Protein AF-A0A314LDZ2-F1 (afdb_monomer_lite)

Radius of gyration: 21.99 Å; chains: 1; bounding box: 65×40×61 Å

Organism: Nicotiana attenuata (NCBI:txid49451)

Structure (mmCIF, N/CA/C/O backbone):
data_AF-A0A314LDZ2-F1
#
_entry.id   AF-A0A314LDZ2-F1
#
loop_
_atom_site.group_PDB
_atom_site.id
_atom_site.type_symbol
_atom_site.label_atom_id
_atom_site.label_alt_id
_atom_site.label_comp_id
_atom_site.label_asym_id
_atom_site.label_entity_id
_atom_site.label_seq_id
_atom_site.pdbx_PDB_ins_code
_atom_site.Cartn_x
_atom_site.Cartn_y
_atom_site.Cartn_z
_atom_site.occupancy
_atom_site.B_iso_or_equiv
_atom_site.auth_seq_id
_atom_site.auth_comp_id
_atom_site.auth_asym_id
_atom_site.auth_atom_id
_atom_site.pdbx_PDB_model_num
ATOM 1 N N . MET A 1 1 ? 22.313 0.338 -7.584 1.00 59.34 1 MET A N 1
ATOM 2 C CA . MET A 1 1 ? 21.066 1.056 -7.943 1.00 59.34 1 MET A CA 1
ATOM 3 C C . MET A 1 1 ? 19.888 0.625 -7.071 1.00 59.34 1 MET A C 1
ATOM 5 O O . MET A 1 1 ? 19.309 1.477 -6.415 1.00 59.34 1 MET A O 1
ATOM 9 N N . VAL A 1 2 ? 19.604 -0.679 -6.974 1.00 64.69 2 VAL A N 1
ATOM 10 C CA . VAL A 1 2 ? 18.526 -1.256 -6.141 1.00 64.69 2 VAL A CA 1
ATOM 11 C C . VAL A 1 2 ? 18.430 -0.696 -4.706 1.00 64.69 2 VAL A C 1
ATOM 13 O O . VAL A 1 2 ? 17.352 -0.214 -4.360 1.00 64.69 2 VAL A O 1
ATOM 16 N N . PRO A 1 3 ? 19.508 -0.657 -3.888 1.00 69.81 3 PRO A N 1
ATOM 17 C CA . PRO A 1 3 ? 19.405 -0.184 -2.503 1.00 69.81 3 PRO A CA 1
ATOM 18 C C . PRO A 1 3 ? 19.069 1.312 -2.391 1.00 69.81 3 PRO A C 1
ATOM 20 O O . PRO A 1 3 ? 18.381 1.722 -1.458 1.00 69.81 3 PRO A O 1
ATOM 23 N N . ALA A 1 4 ? 19.510 2.127 -3.356 1.00 75.69 4 ALA A N 1
ATOM 24 C CA . ALA A 1 4 ? 19.219 3.559 -3.379 1.00 75.69 4 ALA A CA 1
ATOM 25 C C . ALA A 1 4 ? 17.735 3.815 -3.677 1.00 75.69 4 ALA A C 1
ATOM 27 O O . ALA A 1 4 ? 17.091 4.583 -2.969 1.00 75.69 4 ALA A O 1
ATOM 28 N N . SER A 1 5 ? 17.158 3.110 -4.656 1.00 75.62 5 SER A N 1
ATOM 29 C CA . SER A 1 5 ? 15.730 3.223 -4.982 1.00 75.62 5 SER A CA 1
ATOM 30 C C . SER A 1 5 ? 14.831 2.757 -3.832 1.00 75.62 5 SER A C 1
ATOM 32 O O . SER A 1 5 ? 13.832 3.412 -3.535 1.00 75.62 5 SER A O 1
ATOM 34 N N . THR A 1 6 ? 15.195 1.677 -3.131 1.00 75.81 6 THR A N 1
ATOM 35 C CA . THR A 1 6 ? 14.445 1.216 -1.949 1.00 75.81 6 THR A CA 1
ATOM 36 C C . THR A 1 6 ? 14.574 2.169 -0.762 1.00 75.81 6 THR A C 1
ATOM 38 O O . THR A 1 6 ? 13.601 2.369 -0.036 1.00 75.81 6 THR A O 1
ATOM 41 N N . ALA A 1 7 ? 15.736 2.806 -0.579 1.00 79.25 7 ALA A N 1
ATOM 42 C CA . ALA A 1 7 ? 15.915 3.838 0.442 1.00 79.25 7 ALA A CA 1
ATOM 43 C C . ALA A 1 7 ? 15.068 5.086 0.139 1.00 79.25 7 ALA A C 1
ATOM 45 O O . ALA A 1 7 ? 14.389 5.595 1.031 1.00 79.25 7 ALA A O 1
ATOM 46 N N . CYS A 1 8 ? 15.025 5.530 -1.124 1.00 82.88 8 CYS A N 1
ATOM 47 C CA . CYS A 1 8 ? 14.136 6.608 -1.563 1.00 82.88 8 CYS A CA 1
ATOM 48 C C . CYS A 1 8 ? 12.665 6.287 -1.264 1.00 82.88 8 CYS A C 1
ATOM 50 O O . CYS A 1 8 ? 11.961 7.136 -0.722 1.00 82.88 8 CYS A O 1
ATOM 52 N N . ALA A 1 9 ? 12.214 5.058 -1.540 1.00 82.50 9 ALA A N 1
ATOM 53 C CA . ALA A 1 9 ? 10.849 4.625 -1.233 1.00 82.50 9 ALA A CA 1
ATOM 54 C C . ALA A 1 9 ? 10.532 4.700 0.273 1.00 82.50 9 ALA A C 1
ATOM 56 O O . ALA A 1 9 ? 9.445 5.141 0.658 1.00 82.50 9 ALA A O 1
ATOM 57 N N . GLY A 1 10 ? 11.488 4.327 1.131 1.00 82.62 10 GLY A N 1
ATOM 58 C CA . GLY A 1 10 ? 11.364 4.462 2.585 1.00 82.62 10 GLY A CA 1
ATOM 59 C C . GLY A 1 10 ? 11.215 5.917 3.037 1.00 82.62 10 GLY A C 1
ATOM 60 O O . GLY A 1 10 ? 10.313 6.232 3.814 1.00 82.62 10 GLY A O 1
ATOM 61 N N . ILE A 1 11 ? 12.045 6.816 2.498 1.00 86.25 11 ILE A N 1
ATOM 62 C CA . ILE A 1 11 ? 11.986 8.256 2.799 1.00 86.25 11 ILE A CA 1
ATOM 63 C C . ILE A 1 11 ? 10.644 8.841 2.349 1.00 86.25 11 ILE A C 1
ATOM 65 O O . ILE A 1 11 ? 9.988 9.523 3.131 1.00 86.25 11 ILE A O 1
ATOM 69 N N . ILE A 1 12 ? 10.205 8.535 1.125 1.00 87.44 12 ILE A N 1
ATOM 70 C CA . ILE A 1 12 ? 8.925 9.009 0.578 1.00 87.44 12 ILE A CA 1
ATOM 71 C C . ILE A 1 12 ? 7.743 8.515 1.423 1.00 87.44 12 ILE A C 1
ATOM 73 O O . ILE A 1 12 ? 6.802 9.259 1.687 1.00 87.44 12 ILE A O 1
ATOM 77 N N . SER A 1 13 ? 7.799 7.270 1.898 1.00 84.94 13 SER A N 1
ATOM 78 C CA . SER A 1 13 ? 6.759 6.722 2.775 1.00 84.94 13 SER A CA 1
ATOM 79 C C . SER A 1 13 ? 6.671 7.500 4.092 1.00 84.94 13 SER A C 1
ATOM 81 O O . SER A 1 13 ? 5.576 7.837 4.541 1.00 84.94 13 SER A O 1
ATOM 83 N N . PHE A 1 14 ? 7.818 7.848 4.685 1.00 84.00 14 PHE A N 1
ATOM 84 C CA . PHE A 1 14 ? 7.861 8.632 5.918 1.00 84.00 14 PHE A CA 1
ATOM 85 C C . PHE A 1 14 ? 7.400 10.081 5.712 1.00 84.00 14 PHE A C 1
ATOM 87 O O . PHE A 1 14 ? 6.652 10.613 6.533 1.00 84.00 14 PHE A O 1
ATOM 94 N N . THR A 1 15 ? 7.790 10.721 4.605 1.00 86.75 15 THR A N 1
ATOM 95 C CA . THR A 1 15 ? 7.351 12.091 4.300 1.00 86.75 15 THR A CA 1
ATOM 96 C C . THR A 1 15 ? 5.852 12.154 4.037 1.00 86.75 15 THR A C 1
ATOM 98 O O . THR A 1 15 ? 5.193 13.062 4.544 1.00 86.75 15 THR A O 1
ATOM 101 N N . PHE A 1 16 ? 5.278 11.178 3.327 1.00 84.88 16 PHE A N 1
ATOM 102 C CA . PHE A 1 16 ? 3.827 11.089 3.150 1.00 84.88 16 PHE A CA 1
ATOM 103 C C . PHE A 1 16 ? 3.094 10.847 4.464 1.00 84.88 16 PHE A C 1
ATOM 105 O O . PHE A 1 16 ? 2.065 11.477 4.705 1.00 84.88 16 PHE A O 1
ATOM 112 N N . GLN A 1 17 ? 3.634 10.003 5.342 1.00 85.25 17 GLN A N 1
ATOM 113 C CA . GLN A 1 17 ? 3.064 9.795 6.669 1.00 85.25 17 GLN A CA 1
ATOM 114 C C . GLN A 1 17 ? 3.073 11.091 7.495 1.00 85.25 17 GLN A C 1
ATOM 116 O O . GLN A 1 17 ? 2.047 11.461 8.067 1.00 85.25 17 GLN A O 1
ATOM 121 N N . ALA A 1 18 ? 4.197 11.811 7.526 1.00 85.31 18 ALA A N 1
ATOM 122 C CA . ALA A 1 18 ? 4.295 13.101 8.206 1.00 85.31 18 ALA A CA 1
ATOM 123 C C . ALA A 1 18 ? 3.311 14.127 7.617 1.00 85.31 18 ALA A C 1
ATOM 125 O O . ALA A 1 18 ? 2.603 14.808 8.357 1.00 85.31 18 ALA A O 1
ATOM 126 N N . PHE A 1 19 ? 3.200 14.183 6.288 1.00 87.19 19 PHE A N 1
ATOM 127 C CA . PHE A 1 19 ? 2.277 15.079 5.597 1.00 87.19 19 PHE A CA 1
ATOM 128 C C . PHE A 1 19 ? 0.807 14.784 5.928 1.00 87.19 19 PHE A C 1
ATOM 130 O O . PHE A 1 19 ? 0.040 15.717 6.178 1.00 87.19 19 PHE A O 1
ATOM 137 N N . LEU A 1 20 ? 0.433 13.501 6.004 1.00 85.75 20 LEU A N 1
ATOM 138 C CA . LEU A 1 20 ? -0.905 13.059 6.399 1.00 85.75 20 LEU A CA 1
ATOM 139 C C . LEU A 1 20 ? -1.259 13.513 7.822 1.00 85.75 20 LEU A C 1
ATOM 141 O O . LEU A 1 20 ? -2.374 13.976 8.055 1.00 85.75 20 LEU A O 1
ATOM 145 N N . PHE A 1 21 ? -0.308 13.417 8.758 1.00 83.44 21 PHE A N 1
ATOM 146 C CA . PHE A 1 21 ? -0.511 13.840 10.145 1.00 83.44 21 PHE A CA 1
ATOM 147 C C . PHE A 1 21 ? -0.564 15.356 10.317 1.00 83.44 21 PHE A C 1
ATOM 149 O O . PHE A 1 21 ? -1.336 15.841 11.140 1.00 83.44 21 PHE A O 1
ATOM 156 N N . SER A 1 22 ? 0.231 16.114 9.559 1.00 86.31 22 SER A N 1
ATOM 157 C CA . SER A 1 22 ? 0.246 17.575 9.677 1.00 86.31 22 SER A CA 1
ATOM 158 C C . SER A 1 22 ? -0.950 18.241 8.995 1.00 86.31 22 SER A C 1
ATOM 160 O O . SER A 1 22 ? -1.484 19.212 9.521 1.00 86.31 22 SER A O 1
ATOM 162 N N . HIS A 1 23 ? -1.366 17.758 7.819 1.00 88.19 23 HIS A N 1
ATOM 163 C CA . HIS A 1 23 ? -2.404 18.406 7.011 1.00 88.19 23 HIS A CA 1
ATOM 164 C C . HIS A 1 23 ? -3.308 17.375 6.308 1.00 88.19 23 HIS A C 1
ATOM 166 O O . HIS A 1 23 ? -3.243 17.251 5.083 1.00 88.19 23 HIS A O 1
ATOM 172 N N . PRO A 1 24 ? -4.201 16.665 7.027 1.00 85.88 24 PRO A N 1
ATOM 173 C CA . PRO A 1 24 ? -4.981 15.556 6.463 1.00 85.88 24 PRO A CA 1
ATOM 174 C C . PRO A 1 24 ? -5.862 15.965 5.273 1.00 85.88 24 PRO A C 1
ATOM 176 O O . PRO A 1 24 ? -5.993 15.207 4.312 1.00 85.88 24 PRO A O 1
ATOM 179 N N . SER A 1 25 ? -6.423 17.180 5.293 1.00 86.19 25 SER A N 1
ATOM 180 C CA . SER A 1 25 ? -7.261 17.700 4.204 1.00 86.19 25 SER A CA 1
ATOM 181 C C . SER A 1 25 ? -6.484 17.867 2.897 1.00 86.19 25 SER A C 1
ATOM 183 O O . SER A 1 25 ? -6.891 17.360 1.852 1.00 86.19 25 SER A O 1
ATOM 185 N N . ARG A 1 26 ? -5.327 18.536 2.964 1.00 87.75 26 ARG A N 1
ATOM 186 C CA . ARG A 1 26 ? -4.432 18.729 1.815 1.00 87.75 26 ARG A CA 1
ATOM 187 C C . ARG A 1 26 ? -3.784 17.421 1.386 1.00 87.75 26 ARG A C 1
ATOM 189 O O . ARG A 1 26 ? -3.592 17.215 0.195 1.00 87.75 26 ARG A O 1
ATOM 196 N N . ALA A 1 27 ? -3.480 16.545 2.338 1.00 87.88 27 ALA A N 1
ATOM 197 C CA . ALA A 1 27 ? -2.861 15.258 2.086 1.00 87.88 27 ALA A CA 1
ATOM 198 C C . ALA A 1 27 ? -3.753 14.370 1.213 1.00 87.88 27 ALA A C 1
ATOM 200 O O . ALA A 1 27 ? -3.331 13.984 0.122 1.00 87.88 27 ALA A O 1
ATOM 201 N N . ILE A 1 28 ? -5.004 14.134 1.621 1.00 88.00 28 ILE A N 1
ATOM 202 C CA . ILE A 1 28 ? -5.939 13.309 0.842 1.00 88.00 28 ILE A CA 1
ATOM 203 C C . ILE A 1 28 ? -6.160 13.904 -0.555 1.00 88.00 28 ILE A C 1
ATOM 205 O O . ILE A 1 28 ? -6.077 13.177 -1.544 1.00 88.00 28 ILE A O 1
ATOM 209 N N . GLY A 1 29 ? -6.383 15.220 -0.653 1.00 86.94 29 GLY A N 1
ATOM 210 C CA . GLY A 1 29 ? -6.537 15.889 -1.948 1.00 86.94 29 GLY A CA 1
ATOM 211 C C . GLY A 1 29 ? -5.306 15.714 -2.842 1.00 86.94 29 GLY A C 1
ATOM 212 O O . GLY A 1 29 ? -5.434 15.350 -4.009 1.00 86.94 29 GLY A O 1
ATOM 213 N N . ALA A 1 30 ? -4.105 15.894 -2.286 1.00 87.19 30 ALA A N 1
ATOM 214 C CA . ALA A 1 30 ? -2.860 15.688 -3.013 1.00 87.19 30 ALA A CA 1
ATOM 215 C C . ALA A 1 30 ? -2.706 14.238 -3.488 1.00 87.19 30 ALA A C 1
ATOM 217 O O . ALA A 1 30 ? -2.285 14.040 -4.617 1.00 87.19 30 ALA A O 1
ATOM 218 N N . ALA A 1 31 ? -3.088 13.230 -2.698 1.00 88.56 31 ALA A N 1
ATOM 219 C CA . ALA A 1 31 ? -2.986 11.826 -3.106 1.00 88.56 31 ALA A CA 1
ATOM 220 C C . ALA A 1 31 ? -3.740 11.549 -4.418 1.00 88.56 31 ALA A C 1
ATOM 222 O O . ALA A 1 31 ? -3.186 10.946 -5.337 1.00 88.56 31 ALA A O 1
ATOM 223 N N . PHE A 1 32 ? -4.977 12.042 -4.524 1.00 90.19 32 PHE A N 1
ATOM 224 C CA . PHE A 1 32 ? -5.849 11.806 -5.678 1.00 90.19 32 PHE A CA 1
ATOM 225 C C . PHE A 1 32 ? -5.404 12.522 -6.959 1.00 90.19 32 PHE A C 1
ATOM 227 O O . PHE A 1 32 ? -5.673 12.017 -8.049 1.00 90.19 32 PHE A O 1
ATOM 234 N N . TRP A 1 33 ? -4.716 13.662 -6.852 1.00 89.81 33 TRP A N 1
ATOM 235 C CA . TRP A 1 33 ? -4.261 14.441 -8.014 1.00 89.81 33 TRP A CA 1
ATOM 236 C C . TRP A 1 33 ? -2.791 14.206 -8.371 1.00 89.81 33 TRP A C 1
ATOM 238 O O . TRP A 1 33 ? -2.440 14.134 -9.548 1.00 89.81 33 TRP A O 1
ATOM 248 N N . LEU A 1 34 ? -1.928 14.035 -7.371 1.00 92.00 34 LEU A N 1
ATOM 249 C CA . LEU A 1 34 ? -0.497 13.811 -7.563 1.00 92.00 34 LEU A CA 1
ATOM 250 C C . LEU A 1 34 ? -0.221 12.432 -8.175 1.00 92.00 34 LEU A C 1
ATOM 252 O O . LEU A 1 34 ? 0.647 12.309 -9.034 1.00 92.00 34 LEU A O 1
ATOM 256 N N . SER A 1 35 ? -0.969 11.401 -7.770 1.00 93.75 35 SER A N 1
ATOM 257 C CA . SER A 1 35 ? -0.775 10.031 -8.263 1.00 93.75 35 SER A CA 1
ATOM 258 C C . SER A 1 35 ? -1.000 9.864 -9.777 1.00 93.75 35 SER A C 1
ATOM 260 O O . SER A 1 35 ? -0.077 9.390 -10.451 1.00 93.75 35 SER A O 1
ATOM 262 N N . PRO A 1 36 ? -2.134 10.306 -10.372 1.00 94.56 36 PRO A N 1
ATOM 263 C CA . PRO A 1 36 ? -2.325 10.213 -11.820 1.00 94.56 36 PRO A CA 1
ATOM 264 C C . PRO A 1 36 ? -1.325 11.083 -12.591 1.00 94.56 36 PRO A C 1
ATOM 266 O O . PRO A 1 36 ? -0.825 10.656 -13.630 1.00 94.56 36 PRO A O 1
ATOM 269 N N . PHE A 1 37 ? -0.973 12.263 -12.067 1.00 95.19 37 PHE A N 1
ATOM 270 C CA . PHE A 1 37 ? 0.027 13.136 -12.685 1.00 95.19 37 PHE A CA 1
ATOM 271 C C . PHE A 1 37 ? 1.404 12.461 -12.772 1.00 95.19 37 PHE A C 1
ATOM 273 O O . PHE A 1 37 ? 2.004 12.394 -13.846 1.00 95.19 37 PHE A O 1
ATOM 280 N N . LEU A 1 38 ? 1.887 11.898 -11.661 1.00 94.69 38 LEU A N 1
ATOM 281 C CA . LEU A 1 38 ? 3.165 11.186 -11.625 1.00 94.69 38 LEU A CA 1
ATOM 282 C C . LEU A 1 38 ? 3.137 9.906 -12.468 1.00 94.69 38 LEU A C 1
ATOM 284 O O . LEU A 1 38 ? 4.112 9.611 -13.156 1.00 94.69 38 LEU A O 1
ATOM 288 N N . SER A 1 39 ? 2.024 9.169 -12.457 1.00 94.56 39 SER A N 1
ATOM 289 C CA . SER A 1 39 ? 1.845 7.974 -13.295 1.00 94.56 39 SER A CA 1
ATOM 290 C C . SER A 1 39 ? 1.918 8.319 -14.787 1.00 94.56 39 SER A C 1
ATOM 292 O O . SER A 1 39 ? 2.555 7.603 -15.561 1.00 94.56 39 SER A O 1
ATOM 294 N N . CYS A 1 40 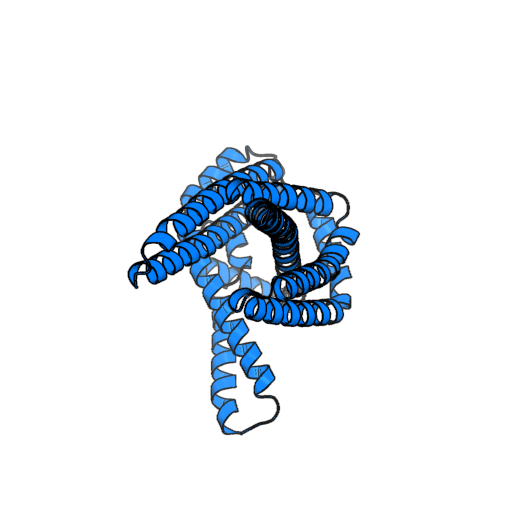? 1.333 9.452 -15.190 1.00 95.81 40 CYS A N 1
ATOM 295 C CA . CYS A 1 40 ? 1.438 9.965 -16.553 1.00 95.81 40 CYS A CA 1
ATOM 296 C C . CYS A 1 40 ? 2.887 10.326 -16.910 1.00 95.81 40 CYS A C 1
ATOM 298 O O . CYS A 1 40 ? 3.371 9.942 -17.975 1.00 95.81 40 CYS A O 1
ATOM 300 N N . ALA A 1 41 ? 3.603 11.012 -16.014 1.00 95.25 41 ALA A N 1
ATOM 301 C CA . ALA A 1 41 ? 5.010 11.358 -16.219 1.00 95.25 41 ALA A CA 1
ATOM 302 C C . ALA A 1 41 ? 5.896 10.109 -16.388 1.00 95.25 41 ALA A C 1
ATOM 304 O O . ALA A 1 41 ? 6.750 10.079 -17.274 1.00 95.25 41 ALA A O 1
ATOM 305 N N . VAL A 1 42 ? 5.661 9.055 -15.595 1.00 94.81 42 VAL A N 1
ATOM 306 C CA . VAL A 1 42 ? 6.339 7.757 -15.760 1.00 94.81 42 VAL A CA 1
ATOM 307 C C . VAL A 1 42 ? 6.027 7.146 -17.125 1.00 94.81 42 VAL A C 1
ATOM 309 O O . VAL A 1 42 ? 6.941 6.681 -17.801 1.00 94.81 42 VAL A O 1
ATOM 312 N N . GLY A 1 43 ? 4.760 7.170 -17.550 1.00 92.88 43 GLY A N 1
ATOM 313 C CA . GLY A 1 43 ? 4.351 6.673 -18.864 1.00 92.88 43 GLY A CA 1
ATOM 314 C C . GLY A 1 43 ? 5.097 7.361 -20.010 1.00 92.88 43 GLY A C 1
ATOM 315 O O . GLY A 1 43 ? 5.654 6.687 -20.875 1.00 92.88 43 GLY A O 1
ATOM 316 N N . LEU A 1 44 ? 5.189 8.693 -19.970 1.00 93.94 44 LEU A N 1
ATOM 317 C CA . LEU A 1 44 ? 5.926 9.483 -20.963 1.00 93.94 44 LEU A CA 1
ATOM 318 C C . LEU A 1 44 ? 7.430 9.179 -20.952 1.00 93.94 44 LEU A C 1
ATOM 320 O O . L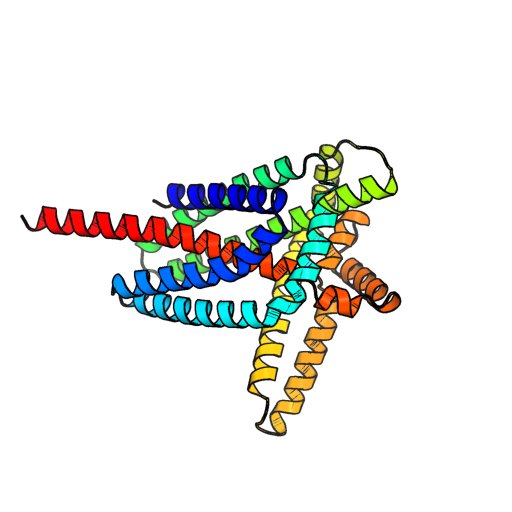EU A 1 44 ? 8.024 9.010 -22.016 1.00 93.94 44 LEU A O 1
ATOM 324 N N . LEU A 1 45 ? 8.040 9.060 -19.769 1.00 92.75 45 LEU A N 1
ATOM 325 C CA . LEU A 1 45 ? 9.457 8.715 -19.634 1.00 92.75 45 LEU A CA 1
ATOM 326 C C . LEU A 1 45 ? 9.761 7.324 -20.213 1.00 92.75 45 LEU A C 1
ATOM 328 O O . LEU A 1 45 ? 10.747 7.155 -20.928 1.00 92.75 45 LEU A O 1
ATOM 332 N N . LEU A 1 46 ? 8.902 6.333 -19.960 1.00 91.44 46 LEU A N 1
ATOM 333 C CA . LEU A 1 46 ? 9.061 4.976 -20.492 1.00 91.44 46 LEU A CA 1
ATOM 334 C C . LEU A 1 46 ? 8.894 4.909 -22.017 1.00 91.44 46 LEU A C 1
ATOM 336 O O . LEU A 1 46 ? 9.618 4.160 -22.678 1.00 91.44 46 LEU A O 1
ATOM 340 N N . ILE A 1 47 ? 7.985 5.711 -22.579 1.00 92.31 47 ILE A N 1
ATOM 341 C CA . ILE A 1 47 ? 7.828 5.847 -24.033 1.00 92.31 47 ILE A CA 1
ATOM 342 C C . ILE A 1 47 ? 9.064 6.510 -24.644 1.00 92.31 47 ILE A C 1
ATOM 344 O O . ILE A 1 47 ? 9.562 6.042 -25.665 1.00 92.31 47 ILE A O 1
ATOM 348 N N . TYR A 1 48 ? 9.603 7.543 -23.993 1.00 89.81 48 TYR A N 1
ATOM 349 C CA . TYR A 1 48 ? 10.795 8.252 -24.457 1.00 89.81 48 TYR A CA 1
ATOM 350 C C . TYR A 1 48 ? 12.055 7.369 -24.490 1.00 89.81 48 TYR A C 1
ATOM 352 O O . TYR A 1 48 ? 12.873 7.507 -25.394 1.00 89.81 48 TYR A O 1
ATOM 360 N N . ILE A 1 49 ? 12.198 6.424 -23.553 1.00 87.12 49 ILE A N 1
ATOM 361 C CA . ILE A 1 49 ? 13.299 5.441 -23.557 1.00 87.12 49 ILE A CA 1
ATOM 362 C C . ILE A 1 49 ? 13.249 4.530 -24.802 1.00 87.12 49 ILE A C 1
ATOM 364 O O . ILE A 1 49 ? 14.285 4.035 -25.239 1.00 87.12 49 ILE A O 1
ATOM 368 N N . GLY A 1 50 ? 12.068 4.318 -25.394 1.00 81.38 50 GLY A N 1
ATOM 369 C CA . GLY A 1 50 ? 11.924 3.718 -26.726 1.00 81.38 50 GLY A CA 1
ATOM 370 C C . GLY A 1 50 ? 12.236 2.219 -26.846 1.00 81.38 50 GLY A C 1
ATOM 371 O O . GLY A 1 50 ? 12.250 1.693 -27.956 1.00 81.38 50 GLY A O 1
ATOM 372 N N . THR A 1 51 ? 12.467 1.499 -25.743 1.00 85.50 51 THR A N 1
ATOM 373 C CA . THR A 1 51 ? 12.638 0.033 -25.783 1.00 85.50 51 THR A CA 1
ATOM 374 C C . THR A 1 51 ? 11.287 -0.677 -25.900 1.00 85.50 51 THR A C 1
ATOM 376 O O . THR A 1 51 ? 10.288 -0.210 -25.358 1.00 85.50 51 THR A O 1
ATOM 379 N N . VAL A 1 52 ? 11.238 -1.847 -26.550 1.00 83.25 52 VAL A N 1
ATOM 380 C CA . VAL A 1 52 ? 9.979 -2.604 -26.745 1.00 83.25 52 VAL A CA 1
ATOM 381 C C . VAL A 1 52 ? 9.263 -2.875 -25.413 1.00 83.25 52 VAL A C 1
ATOM 383 O O . VAL A 1 52 ? 8.057 -2.665 -25.302 1.00 83.25 52 VAL A O 1
ATOM 386 N N . GLY A 1 53 ? 10.009 -3.268 -24.374 1.00 81.81 53 GLY A N 1
ATOM 387 C CA . GLY A 1 53 ? 9.455 -3.489 -23.035 1.00 81.81 53 GLY A CA 1
ATOM 388 C C . GLY A 1 53 ? 8.982 -2.203 -22.348 1.00 81.81 53 GLY A C 1
ATOM 389 O O . GLY A 1 53 ? 7.924 -2.200 -21.717 1.00 81.81 53 GLY A O 1
ATOM 390 N N . SER A 1 54 ? 9.715 -1.093 -22.497 1.00 85.75 54 SER A N 1
ATOM 391 C CA . SER A 1 54 ? 9.316 0.188 -21.900 1.00 85.75 54 SER A CA 1
ATOM 392 C C . SER A 1 54 ? 8.098 0.802 -22.591 1.00 85.75 54 SER A C 1
ATOM 394 O O . SER A 1 54 ? 7.291 1.431 -21.917 1.00 85.75 54 SER A O 1
ATOM 396 N N . LEU A 1 55 ? 7.897 0.569 -23.891 1.00 88.00 55 LEU A N 1
ATOM 397 C CA . LEU A 1 55 ? 6.715 1.041 -24.619 1.00 88.00 55 LEU A CA 1
ATOM 398 C C . LEU A 1 55 ? 5.424 0.406 -24.094 1.00 88.00 55 LEU A C 1
ATOM 400 O O . LEU A 1 55 ? 4.472 1.122 -23.785 1.00 88.00 55 LEU A O 1
ATOM 404 N N . VAL A 1 56 ? 5.406 -0.922 -23.932 1.00 89.94 56 VAL A N 1
ATOM 405 C CA . VAL A 1 56 ? 4.239 -1.638 -23.388 1.00 89.94 56 VAL A CA 1
ATOM 406 C C . VAL A 1 56 ? 3.921 -1.140 -21.978 1.00 89.94 56 VAL A C 1
ATOM 408 O O . VAL A 1 56 ? 2.785 -0.759 -21.695 1.00 89.94 56 VAL A O 1
ATOM 411 N N . MET A 1 57 ? 4.934 -1.063 -21.109 1.00 89.19 57 MET A N 1
ATOM 412 C CA . MET A 1 57 ? 4.760 -0.559 -19.744 1.00 89.19 57 MET A CA 1
ATOM 413 C C . MET A 1 57 ? 4.340 0.915 -19.713 1.00 89.19 57 MET A C 1
ATOM 415 O O . MET A 1 57 ? 3.531 1.303 -18.875 1.00 89.19 57 MET A O 1
ATOM 419 N N . GLY A 1 58 ? 4.835 1.731 -20.644 1.00 91.31 58 GLY A N 1
ATOM 420 C CA . GLY A 1 58 ? 4.460 3.133 -20.787 1.00 91.31 58 GLY A CA 1
ATOM 421 C C . GLY A 1 58 ? 2.981 3.309 -21.129 1.00 91.31 58 GLY A C 1
ATOM 422 O O . GLY A 1 58 ? 2.291 4.079 -20.463 1.00 91.31 58 GLY A O 1
ATOM 423 N N . ILE A 1 59 ? 2.467 2.542 -22.098 1.00 92.56 59 ILE A N 1
ATOM 424 C CA . ILE A 1 59 ? 1.042 2.550 -22.471 1.00 92.56 59 ILE A CA 1
ATOM 425 C C . ILE A 1 59 ? 0.170 2.116 -21.287 1.00 92.56 59 ILE A C 1
ATOM 427 O O . ILE A 1 59 ? -0.814 2.785 -20.971 1.00 92.56 59 ILE A O 1
ATOM 431 N N . VAL A 1 60 ? 0.551 1.042 -20.586 1.00 93.19 60 VAL A N 1
ATOM 432 C CA . VAL A 1 60 ? -0.165 0.576 -19.386 1.00 93.19 60 VAL A CA 1
ATOM 433 C C . VAL A 1 60 ? -0.188 1.659 -18.303 1.00 93.19 60 VAL A C 1
ATOM 435 O O . VAL A 1 60 ? -1.245 1.928 -17.732 1.00 93.19 60 VAL A O 1
ATOM 438 N N . CYS A 1 61 ? 0.938 2.335 -18.055 1.00 93.50 61 CYS A N 1
ATOM 439 C CA . CYS A 1 61 ? 1.011 3.450 -17.110 1.00 93.50 61 CYS A CA 1
ATOM 440 C C . CYS A 1 61 ? 0.088 4.611 -17.510 1.00 93.50 61 CYS A C 1
ATOM 442 O O . CYS A 1 61 ? -0.611 5.140 -16.645 1.00 93.50 61 CYS A O 1
ATOM 444 N N . LEU A 1 62 ? 0.010 4.971 -18.796 1.00 94.44 62 LEU A N 1
ATOM 445 C CA . LEU A 1 62 ? -0.898 6.021 -19.279 1.00 94.44 62 LEU A CA 1
ATOM 446 C C . LEU A 1 62 ? -2.373 5.644 -19.099 1.00 94.44 62 LEU A C 1
ATOM 448 O O . LEU A 1 62 ? -3.150 6.446 -18.582 1.00 94.44 62 LEU A O 1
ATOM 452 N N . ILE A 1 63 ? -2.756 4.413 -19.448 1.00 93.88 63 ILE A N 1
ATOM 453 C CA . ILE A 1 63 ? -4.118 3.909 -19.209 1.00 93.88 63 ILE A CA 1
ATOM 454 C C . ILE A 1 63 ? -4.429 3.941 -17.708 1.00 93.88 63 ILE A C 1
ATOM 456 O O . ILE A 1 63 ? -5.492 4.408 -17.299 1.00 93.88 63 ILE A O 1
ATOM 460 N N . SER A 1 64 ? -3.485 3.510 -16.868 1.00 92.38 64 SER A N 1
ATOM 461 C CA . SER A 1 64 ? -3.658 3.545 -15.416 1.00 92.38 64 SER A CA 1
ATOM 462 C C . SER A 1 64 ? -3.826 4.973 -14.881 1.00 92.38 64 SER A C 1
ATOM 464 O O . SER A 1 64 ? -4.643 5.187 -13.988 1.00 92.38 64 SER A O 1
ATOM 466 N N . ALA A 1 65 ? -3.118 5.956 -15.447 1.00 94.88 65 ALA A N 1
ATOM 467 C CA . ALA A 1 65 ? -3.235 7.362 -15.074 1.00 94.88 65 ALA A CA 1
ATOM 468 C C . ALA A 1 65 ? -4.615 7.931 -15.442 1.00 94.88 65 ALA A C 1
ATOM 470 O O . ALA A 1 65 ? -5.213 8.652 -14.641 1.00 94.88 65 ALA A O 1
ATOM 471 N N . LEU A 1 66 ? -5.155 7.553 -16.607 1.00 93.88 66 LEU A N 1
ATOM 472 C CA . LEU A 1 66 ? -6.515 7.915 -17.021 1.00 93.88 66 LEU A CA 1
ATOM 473 C C . LEU A 1 66 ? -7.562 7.329 -16.068 1.00 93.88 66 LEU A C 1
ATOM 475 O O . LEU A 1 66 ? -8.418 8.061 -15.574 1.00 93.88 66 LEU A O 1
ATOM 479 N N . ILE A 1 67 ? -7.461 6.034 -15.748 1.00 91.06 67 ILE A N 1
ATOM 480 C CA . ILE A 1 67 ? -8.375 5.367 -14.808 1.00 91.06 67 ILE A CA 1
ATOM 481 C C . ILE A 1 67 ? -8.313 6.035 -13.429 1.00 91.06 67 ILE A C 1
ATOM 483 O O . ILE A 1 67 ? -9.352 6.322 -12.835 1.00 91.06 67 ILE A O 1
ATOM 487 N N . GLN A 1 68 ? -7.109 6.324 -12.928 1.00 93.00 68 GLN A N 1
ATOM 488 C CA . GLN A 1 68 ? -6.920 7.023 -11.656 1.00 93.00 68 GLN A CA 1
ATOM 489 C C . GLN A 1 68 ? -7.546 8.422 -11.677 1.00 93.00 68 GLN A C 1
ATOM 491 O O . GLN A 1 68 ? -8.221 8.791 -10.722 1.00 93.00 68 GLN A O 1
ATOM 496 N N . SER A 1 69 ? -7.374 9.183 -12.761 1.00 93.62 69 SER A N 1
ATOM 497 C CA . SER A 1 69 ? -7.954 10.523 -12.903 1.00 93.62 69 SER A CA 1
ATOM 498 C C . SER A 1 69 ? -9.487 10.491 -12.912 1.00 93.62 69 SER A C 1
ATOM 500 O O . SER A 1 69 ? -10.122 11.250 -12.175 1.00 93.62 69 SER A O 1
ATOM 502 N N . LEU A 1 70 ? -10.086 9.563 -13.666 1.00 91.81 70 LEU A N 1
ATOM 503 C CA . LEU A 1 70 ? -11.537 9.355 -13.686 1.00 91.81 70 LEU A CA 1
ATOM 504 C C . LEU A 1 70 ? -12.064 8.951 -12.304 1.00 91.81 70 LEU A C 1
ATOM 506 O O . LEU A 1 70 ? -13.070 9.492 -11.840 1.00 91.81 70 LEU A O 1
ATOM 510 N N . TYR A 1 71 ? -11.358 8.051 -11.615 1.00 90.50 71 TYR A N 1
ATOM 511 C CA . TYR A 1 71 ? -11.708 7.638 -10.258 1.00 90.50 71 TYR A CA 1
ATOM 512 C C . TYR A 1 71 ? -11.644 8.805 -9.266 1.00 90.50 71 TYR A C 1
ATOM 514 O O . TYR A 1 71 ? -12.576 8.990 -8.484 1.00 90.50 71 TYR A O 1
ATOM 522 N N . SER A 1 72 ? -10.594 9.631 -9.327 1.00 90.38 72 SER A N 1
ATOM 523 C CA . SER A 1 72 ? -10.458 10.835 -8.497 1.00 90.38 72 SER A CA 1
ATOM 524 C C . SER A 1 72 ? -11.609 11.819 -8.716 1.00 90.38 72 SER A C 1
ATOM 526 O O . SER A 1 72 ? -12.138 12.367 -7.749 1.00 90.38 72 SER A O 1
ATOM 528 N N . CYS A 1 73 ? -12.053 12.002 -9.965 1.00 90.50 73 CYS A N 1
ATOM 529 C CA . CYS A 1 73 ? -13.206 12.849 -10.278 1.00 90.50 73 CYS A CA 1
ATOM 530 C C . CYS A 1 73 ? -14.510 12.277 -9.700 1.00 90.50 73 CYS A C 1
ATOM 532 O O . CYS A 1 73 ? -15.290 13.010 -9.094 1.00 90.50 73 CYS A O 1
ATOM 534 N N . TRP A 1 74 ? -14.729 10.965 -9.836 1.00 89.00 74 TRP A N 1
ATOM 535 C CA . TRP A 1 74 ? -15.928 10.285 -9.331 1.00 89.00 74 TRP A CA 1
ATOM 536 C C . TRP A 1 74 ? -16.027 10.306 -7.799 1.00 89.00 74 TRP A C 1
ATOM 538 O O . TRP A 1 74 ? -17.100 10.499 -7.227 1.00 89.00 74 TRP A O 1
ATOM 548 N N . VAL A 1 75 ? -14.894 10.137 -7.120 1.00 88.44 75 VAL A N 1
ATOM 549 C CA . VAL A 1 75 ? -14.816 10.064 -5.657 1.00 88.44 75 VAL A CA 1
ATOM 550 C C . VAL A 1 75 ? -14.843 11.436 -4.980 1.00 88.44 75 VAL A C 1
ATOM 552 O O . VAL A 1 75 ? -15.059 11.493 -3.770 1.00 88.44 75 VAL A O 1
ATOM 555 N N . ASN A 1 76 ? -14.705 12.538 -5.724 1.00 86.19 76 ASN A N 1
ATOM 556 C CA . ASN A 1 76 ? -14.539 13.886 -5.173 1.00 86.19 76 ASN A CA 1
ATOM 557 C C . ASN A 1 76 ? -15.574 14.254 -4.087 1.00 86.19 76 ASN A C 1
ATOM 559 O O . ASN A 1 76 ? -15.216 14.795 -3.044 1.00 86.19 76 ASN A O 1
ATOM 563 N N . HIS A 1 77 ? -16.840 13.860 -4.261 1.00 85.25 77 HIS A N 1
ATOM 564 C CA . HIS A 1 77 ? -17.896 14.082 -3.262 1.00 85.25 77 HIS A CA 1
ATOM 565 C C . HIS A 1 77 ? -17.638 13.385 -1.908 1.00 85.25 77 HIS A C 1
ATOM 567 O O . HIS A 1 77 ? -17.986 13.908 -0.852 1.00 85.25 77 HIS A O 1
ATOM 573 N N . ARG A 1 78 ? -17.008 12.206 -1.912 1.00 86.88 78 ARG A N 1
ATOM 574 C CA . ARG A 1 78 ? -16.742 11.399 -0.708 1.00 86.88 78 ARG A CA 1
ATOM 575 C C . ARG A 1 78 ? -15.480 11.838 0.043 1.00 86.88 78 ARG A C 1
ATOM 577 O O . ARG A 1 78 ? -15.279 11.429 1.187 1.00 86.88 78 ARG A O 1
ATOM 584 N N . ILE A 1 79 ? -14.633 12.666 -0.576 1.00 86.12 79 ILE A N 1
ATOM 585 C CA . ILE A 1 79 ? -13.353 13.105 -0.000 1.00 86.12 79 ILE A CA 1
ATOM 586 C C . ILE A 1 79 ? -13.572 13.883 1.301 1.00 86.12 79 ILE A C 1
ATOM 588 O O . ILE A 1 79 ? -12.859 13.645 2.273 1.00 86.12 79 ILE A O 1
ATOM 592 N N . GLU A 1 80 ? -14.579 14.756 1.363 1.00 87.56 80 GLU A N 1
ATOM 593 C CA . GLU A 1 80 ? -14.849 15.554 2.567 1.00 87.56 80 GLU A CA 1
ATOM 594 C C . GLU A 1 80 ? -15.178 14.668 3.780 1.00 87.56 80 GLU A C 1
ATOM 596 O O . GLU A 1 80 ? -14.665 14.884 4.882 1.00 87.56 80 GLU A O 1
ATOM 601 N N . HIS A 1 81 ? -15.975 13.618 3.564 1.00 86.75 81 HIS A N 1
ATOM 602 C CA . HIS A 1 81 ? -16.299 12.649 4.606 1.00 86.75 81 HIS A CA 1
ATOM 603 C C . HIS A 1 81 ? -15.044 11.916 5.101 1.00 86.75 81 HIS A C 1
ATOM 605 O O . HIS A 1 81 ? -14.807 11.840 6.308 1.00 86.75 81 HIS A O 1
ATOM 611 N N . ALA A 1 82 ? -14.196 11.450 4.178 1.00 86.88 82 ALA A N 1
ATOM 612 C CA . ALA A 1 82 ? -12.942 10.784 4.521 1.00 86.88 82 ALA A CA 1
ATOM 613 C C . ALA A 1 82 ? -11.979 11.701 5.296 1.00 86.88 82 ALA A C 1
ATOM 615 O O . ALA A 1 82 ? -11.372 11.260 6.270 1.00 86.88 82 ALA A O 1
ATOM 616 N N . ILE A 1 83 ? -11.882 12.985 4.924 1.00 88.12 83 ILE A N 1
ATOM 617 C CA . ILE A 1 83 ? -11.077 13.982 5.649 1.00 88.12 83 ILE A CA 1
ATOM 618 C C . ILE A 1 83 ? -11.576 14.134 7.086 1.00 88.12 83 ILE A C 1
ATOM 620 O O . ILE A 1 83 ? -10.768 14.148 8.014 1.00 88.12 83 ILE A O 1
ATOM 624 N N . ARG A 1 84 ? -12.897 14.217 7.289 1.00 89.06 84 ARG A N 1
ATOM 625 C CA . ARG A 1 84 ? -13.485 14.363 8.625 1.00 89.06 84 ARG A CA 1
ATOM 626 C C . ARG A 1 84 ? -13.169 13.155 9.504 1.00 89.06 84 ARG A C 1
ATOM 628 O O . ARG A 1 84 ? -12.645 13.332 10.602 1.00 89.06 84 ARG A O 1
ATOM 635 N N . VAL A 1 85 ? -13.409 11.943 9.002 1.00 87.81 85 VAL A N 1
ATOM 636 C CA . VAL A 1 85 ? -13.103 10.698 9.726 1.00 87.81 85 VAL A CA 1
ATOM 637 C C . VAL A 1 85 ? -11.612 10.609 10.057 1.00 87.81 85 VAL A C 1
ATOM 639 O O . VAL A 1 85 ? -11.251 10.336 11.201 1.00 87.81 85 VAL A O 1
ATOM 642 N N . LEU A 1 86 ? -10.739 10.912 9.091 1.00 87.62 86 LEU A N 1
ATOM 643 C CA . LEU A 1 86 ? -9.293 10.877 9.298 1.00 87.62 86 LEU A CA 1
ATOM 644 C C . LEU A 1 86 ? -8.828 11.925 10.321 1.00 87.62 86 LEU A C 1
ATOM 646 O O . LEU A 1 86 ? -7.988 11.618 11.162 1.00 87.62 86 LEU A O 1
ATOM 650 N N . SER A 1 87 ? -9.384 13.140 10.293 1.00 87.31 87 SER A N 1
ATOM 651 C CA . SER A 1 87 ? -9.025 14.203 11.242 1.00 87.31 87 SER A CA 1
ATOM 652 C C . SER A 1 87 ? -9.343 13.825 12.694 1.00 87.31 87 SER A C 1
ATOM 654 O O . SER A 1 87 ? -8.527 14.065 13.582 1.00 87.31 87 SER A O 1
ATOM 656 N N . ILE A 1 88 ? -10.476 13.149 12.918 1.00 88.19 88 ILE A N 1
ATOM 657 C CA . ILE A 1 88 ? -10.880 12.635 14.234 1.00 88.19 88 ILE A CA 1
ATOM 658 C C . ILE A 1 88 ? -9.988 11.456 14.649 1.00 88.19 88 ILE A C 1
ATOM 660 O O . ILE A 1 88 ? -9.607 11.336 15.810 1.00 88.19 88 ILE A O 1
ATOM 664 N N . ALA A 1 89 ? -9.617 10.584 13.710 1.00 84.56 89 ALA A N 1
ATOM 665 C CA . ALA A 1 89 ? -8.729 9.461 14.003 1.00 84.56 89 ALA A CA 1
ATOM 666 C C . ALA A 1 89 ? -7.311 9.923 14.391 1.00 84.56 89 ALA A C 1
ATOM 668 O O . ALA A 1 89 ? -6.682 9.329 15.267 1.00 84.56 89 ALA A O 1
ATOM 669 N N . ILE A 1 90 ? -6.814 10.989 13.753 1.00 84.12 90 ILE A N 1
ATOM 670 C CA . ILE A 1 90 ? -5.476 11.544 13.988 1.00 84.12 90 ILE A CA 1
ATOM 671 C C . ILE A 1 90 ? -5.403 12.369 15.277 1.00 84.12 90 ILE A C 1
ATOM 673 O O . ILE A 1 90 ? -4.339 12.402 15.892 1.00 84.12 90 ILE A O 1
ATOM 677 N N . SER A 1 91 ? -6.495 13.001 15.725 1.00 81.94 91 SER A N 1
ATOM 678 C CA . SER A 1 91 ? -6.470 13.871 16.915 1.00 81.94 91 SER A CA 1
ATOM 679 C C . SER A 1 91 ? -6.066 13.140 18.198 1.00 81.94 91 SER A C 1
ATOM 681 O O . SER A 1 91 ? -5.564 13.759 19.133 1.00 81.94 91 SER A O 1
ATOM 683 N N . PHE A 1 92 ? -6.238 11.818 18.235 1.00 75.75 92 PHE A N 1
ATOM 684 C CA . PHE A 1 92 ? -5.773 10.963 19.319 1.00 75.75 92 PHE A CA 1
ATOM 685 C C . PHE A 1 92 ? -4.829 9.900 18.752 1.00 75.75 92 PHE A C 1
ATOM 687 O O . PHE A 1 92 ? -5.255 8.760 18.561 1.00 75.75 92 PHE A O 1
ATOM 694 N N . PRO A 1 93 ? -3.552 10.199 18.470 1.00 71.31 93 PRO A N 1
ATOM 695 C CA . PRO A 1 93 ? -2.640 9.189 17.949 1.00 71.31 93 PRO A CA 1
ATOM 696 C C . PRO A 1 93 ? -2.393 8.104 19.016 1.00 71.31 93 PRO A C 1
ATOM 698 O O . PRO A 1 93 ? -2.327 8.415 20.208 1.00 71.31 93 PRO A O 1
ATOM 701 N N . PRO A 1 94 ? -2.298 6.814 18.642 1.00 69.12 94 PRO A N 1
ATOM 702 C CA . PRO A 1 94 ? -1.927 5.781 19.598 1.00 69.12 94 PRO A CA 1
ATOM 703 C C . PRO A 1 94 ? -0.484 6.016 20.081 1.00 69.12 94 PRO A C 1
ATOM 705 O O . PRO A 1 94 ? 0.381 6.353 19.261 1.00 69.12 94 PRO A O 1
ATOM 708 N N . PRO A 1 95 ? -0.188 5.820 21.379 1.00 65.94 95 PRO A N 1
ATOM 709 C CA . PRO A 1 95 ? 1.184 5.887 21.868 1.00 65.94 95 PRO A CA 1
ATOM 710 C C . PRO A 1 95 ? 2.060 4.875 21.111 1.00 65.94 95 PRO A C 1
ATOM 712 O O . PRO A 1 95 ? 1.631 3.763 20.813 1.00 65.94 95 PRO A O 1
ATOM 715 N N . HIS A 1 96 ? 3.283 5.280 20.752 1.00 70.44 96 HIS A N 1
ATOM 716 C CA . HIS A 1 96 ? 4.268 4.468 20.014 1.00 70.44 96 HIS A CA 1
ATOM 717 C C . HIS A 1 96 ? 3.871 3.994 18.600 1.00 70.44 96 HIS A C 1
ATOM 719 O O . HIS A 1 96 ? 4.641 3.263 17.973 1.00 70.44 96 HIS A O 1
ATOM 725 N N . ALA A 1 97 ? 2.742 4.447 18.044 1.00 72.38 97 ALA A N 1
ATOM 726 C CA . ALA A 1 97 ? 2.328 4.080 16.687 1.00 72.38 97 ALA A CA 1
ATOM 727 C C . ALA A 1 97 ? 3.352 4.501 15.622 1.00 72.38 97 ALA A C 1
ATOM 729 O O . ALA A 1 97 ? 3.631 3.741 14.701 1.00 72.38 97 ALA A O 1
ATOM 730 N N . THR A 1 98 ? 3.970 5.672 15.790 1.00 74.12 98 THR A N 1
ATOM 731 C CA . THR A 1 98 ? 5.024 6.179 14.898 1.00 74.12 98 THR A CA 1
ATOM 732 C C . THR A 1 98 ? 6.272 5.297 14.911 1.00 74.12 98 THR A C 1
ATOM 734 O O . THR A 1 98 ? 6.843 5.015 13.858 1.00 74.12 98 THR A O 1
ATOM 737 N N . ALA A 1 99 ? 6.676 4.805 16.086 1.00 77.94 99 ALA A N 1
ATOM 738 C CA . ALA A 1 99 ? 7.807 3.892 16.226 1.00 77.94 99 ALA A CA 1
ATOM 739 C C . ALA A 1 99 ? 7.521 2.533 15.567 1.00 77.94 99 ALA A C 1
ATOM 741 O O . ALA A 1 99 ? 8.383 1.987 14.881 1.00 77.94 99 ALA A O 1
ATOM 742 N N . LEU A 1 100 ? 6.296 2.017 15.715 1.00 78.56 100 LEU A N 1
ATOM 743 C CA . LEU A 1 100 ? 5.862 0.789 15.051 1.00 78.56 100 LEU A CA 1
ATOM 744 C C . LEU A 1 100 ? 5.869 0.936 13.524 1.00 78.56 100 LEU A C 1
ATOM 746 O O . LEU A 1 100 ? 6.392 0.069 12.822 1.00 78.56 100 LEU A O 1
ATOM 750 N N . THR A 1 101 ? 5.324 2.041 13.005 1.00 80.25 101 THR A N 1
ATOM 751 C CA . THR A 1 101 ? 5.327 2.307 11.562 1.00 80.25 101 THR A CA 1
ATOM 752 C C . THR A 1 101 ? 6.748 2.457 11.028 1.00 80.25 101 THR A C 1
ATOM 754 O O . THR A 1 101 ? 7.077 1.861 10.007 1.00 80.25 101 THR A O 1
ATOM 757 N N . LEU A 1 102 ? 7.628 3.151 11.754 1.00 82.75 102 LEU A N 1
ATOM 758 C CA . LEU A 1 102 ? 9.038 3.282 11.385 1.00 82.75 102 LEU A CA 1
ATOM 759 C C . LEU A 1 102 ? 9.733 1.922 11.299 1.00 82.75 102 LEU A C 1
ATOM 761 O O . LEU A 1 102 ? 10.363 1.621 10.287 1.00 82.75 102 LEU A O 1
ATOM 765 N N . LEU A 1 103 ? 9.565 1.074 12.318 1.00 85.62 103 LEU A N 1
ATOM 766 C CA . LEU A 1 103 ? 10.140 -0.270 12.330 1.00 85.62 103 LEU A CA 1
ATOM 767 C C . LEU A 1 103 ? 9.658 -1.092 11.129 1.00 85.62 103 LEU A C 1
ATOM 769 O O . LEU A 1 103 ? 10.463 -1.714 10.440 1.00 85.62 103 LEU A O 1
ATOM 773 N N . SER A 1 104 ? 8.356 -1.062 10.840 1.00 85.31 104 SER A N 1
ATOM 774 C CA . SER A 1 104 ? 7.807 -1.786 9.692 1.00 85.31 104 SER A CA 1
ATOM 775 C C . SER A 1 104 ? 8.315 -1.257 8.348 1.00 85.31 104 SER A C 1
ATOM 777 O O . SER A 1 104 ? 8.593 -2.065 7.470 1.00 85.31 104 SER A O 1
ATOM 779 N N . VAL A 1 105 ? 8.512 0.059 8.189 1.00 86.25 105 VAL A N 1
ATOM 780 C CA . VAL A 1 105 ? 9.091 0.645 6.967 1.00 86.25 105 VAL A CA 1
ATOM 781 C C . VAL A 1 105 ? 10.538 0.183 6.790 1.00 86.25 105 VAL A C 1
ATOM 783 O O . VAL A 1 105 ? 10.919 -0.227 5.694 1.00 86.25 105 VAL A O 1
ATOM 786 N N . VAL A 1 106 ? 11.339 0.170 7.859 1.00 87.19 106 VAL A N 1
ATOM 787 C CA . VAL A 1 106 ? 12.719 -0.348 7.821 1.00 87.19 106 VAL A CA 1
ATOM 788 C C . VAL A 1 106 ? 12.741 -1.831 7.437 1.00 87.19 106 VAL A C 1
ATOM 790 O O . VAL A 1 106 ? 13.477 -2.222 6.537 1.00 87.19 106 VAL A O 1
ATOM 793 N N . ILE A 1 107 ? 11.890 -2.659 8.045 1.00 88.50 107 ILE A N 1
ATOM 794 C CA . ILE A 1 107 ? 11.802 -4.088 7.704 1.00 88.50 107 ILE A CA 1
ATOM 795 C C . ILE A 1 107 ? 11.377 -4.277 6.239 1.00 88.50 107 ILE A C 1
ATOM 797 O O . ILE A 1 107 ? 12.013 -5.042 5.516 1.00 88.50 107 ILE A O 1
ATOM 801 N N . CYS A 1 108 ? 10.350 -3.558 5.774 1.00 87.12 108 CYS A N 1
ATOM 802 C CA . CYS A 1 108 ? 9.861 -3.649 4.394 1.00 87.12 108 CYS A CA 1
ATOM 803 C C . CYS A 1 108 ? 10.922 -3.225 3.377 1.00 87.12 108 CYS A C 1
ATOM 805 O O . CYS A 1 108 ? 11.093 -3.884 2.352 1.00 87.12 108 CYS A O 1
ATOM 807 N N . THR A 1 109 ? 11.636 -2.129 3.645 1.00 85.75 109 THR A N 1
ATOM 808 C CA . THR A 1 109 ? 12.691 -1.621 2.751 1.00 85.75 109 THR A CA 1
ATOM 809 C C . THR A 1 109 ? 13.867 -2.586 2.662 1.00 85.75 109 THR A C 1
ATOM 811 O O . THR A 1 109 ? 14.295 -2.902 1.552 1.00 85.75 109 THR A O 1
ATOM 814 N N . LEU A 1 110 ? 14.333 -3.122 3.795 1.00 87.88 110 LEU A N 1
ATOM 815 C CA . LEU A 1 110 ? 15.390 -4.133 3.821 1.00 87.88 110 LEU A CA 1
ATOM 816 C C . LEU A 1 110 ? 14.958 -5.400 3.080 1.00 87.88 110 LEU A C 1
ATOM 818 O O . LEU A 1 110 ? 15.666 -5.850 2.180 1.00 87.88 110 LEU A O 1
ATOM 822 N N . TYR A 1 111 ? 13.775 -5.930 3.383 1.00 89.44 111 TYR A N 1
ATOM 823 C CA . TYR A 1 111 ? 13.252 -7.130 2.732 1.00 89.44 111 TYR A CA 1
ATOM 824 C C . TYR A 1 111 ? 13.099 -6.948 1.214 1.00 89.44 111 TYR A C 1
ATOM 826 O O . TYR A 1 111 ? 13.565 -7.780 0.438 1.00 89.44 111 TYR A O 1
ATOM 834 N N . SER A 1 112 ? 12.538 -5.815 0.777 1.00 86.75 112 SER A N 1
ATOM 835 C CA . SER A 1 112 ? 12.409 -5.490 -0.650 1.00 86.75 112 SER A CA 1
ATOM 836 C C . SER A 1 112 ? 13.770 -5.381 -1.331 1.00 86.75 112 SER A C 1
ATOM 838 O O . SER A 1 112 ? 13.944 -5.886 -2.436 1.00 86.75 112 SER A O 1
ATOM 840 N N . SER A 1 113 ? 14.754 -4.756 -0.676 1.00 85.50 113 SER A N 1
ATOM 841 C CA . SER A 1 113 ? 16.099 -4.607 -1.239 1.00 85.50 113 SER A CA 1
ATOM 842 C C . SER A 1 113 ? 16.788 -5.957 -1.460 1.00 85.50 113 SER A C 1
ATOM 844 O O . SER A 1 113 ? 17.398 -6.162 -2.511 1.00 85.50 113 SER A O 1
ATOM 846 N N . LEU A 1 114 ? 16.616 -6.901 -0.525 1.00 87.56 114 LEU A N 1
ATOM 847 C CA . LEU A 1 114 ? 17.148 -8.259 -0.631 1.00 87.56 114 LEU A CA 1
ATOM 848 C C . LEU A 1 114 ? 16.491 -9.022 -1.783 1.00 87.56 114 LEU A C 1
ATOM 850 O O . LEU A 1 114 ? 17.188 -9.605 -2.612 1.00 87.56 114 LEU A O 1
ATOM 854 N N . LEU A 1 115 ? 15.161 -8.977 -1.877 1.00 87.25 115 LEU A N 1
ATOM 855 C CA . LEU A 1 115 ? 14.429 -9.683 -2.927 1.00 87.25 115 LEU A CA 1
ATOM 856 C C . LEU A 1 115 ? 14.715 -9.128 -4.325 1.00 87.25 115 LEU A C 1
ATOM 858 O O . LEU A 1 115 ? 14.927 -9.903 -5.255 1.00 87.25 115 LEU A O 1
ATOM 862 N N . ILE A 1 116 ? 14.781 -7.804 -4.484 1.00 83.69 116 ILE A N 1
ATOM 863 C CA . ILE A 1 116 ? 15.099 -7.188 -5.780 1.00 83.69 116 ILE A CA 1
ATOM 864 C C . ILE A 1 116 ? 16.552 -7.492 -6.179 1.00 83.69 116 ILE A C 1
ATOM 866 O O . ILE A 1 116 ? 16.824 -7.736 -7.354 1.00 83.69 116 ILE A O 1
ATOM 870 N N . SER A 1 117 ? 17.483 -7.544 -5.219 1.00 83.50 117 SER A N 1
ATOM 871 C CA . SER A 1 117 ? 18.846 -8.016 -5.489 1.00 83.50 117 SER A CA 1
ATOM 872 C C . SER A 1 117 ? 18.862 -9.478 -5.953 1.00 83.50 117 SER A C 1
ATOM 874 O O . SER A 1 117 ? 19.630 -9.817 -6.850 1.00 83.50 117 SER A O 1
ATOM 876 N N . GLY A 1 118 ? 17.998 -10.327 -5.386 1.00 82.19 118 GLY A N 1
ATOM 877 C CA . GLY A 1 118 ? 17.820 -11.717 -5.815 1.00 82.19 118 GLY A CA 1
ATOM 878 C C . GLY A 1 118 ? 17.300 -11.843 -7.251 1.00 82.19 118 GLY A C 1
ATOM 879 O O . GLY A 1 118 ? 17.823 -12.648 -8.017 1.00 82.19 118 GLY A O 1
ATOM 880 N N . ILE A 1 119 ? 16.340 -10.999 -7.650 1.00 83.69 119 ILE A N 1
ATOM 881 C CA . ILE A 1 119 ? 15.844 -10.936 -9.038 1.00 83.69 119 ILE A CA 1
ATOM 882 C C . ILE A 1 119 ? 16.981 -10.569 -9.999 1.00 83.69 119 ILE A C 1
ATOM 884 O O . ILE A 1 119 ? 17.149 -11.229 -11.020 1.00 83.69 119 ILE A O 1
ATOM 888 N N . GLY A 1 120 ? 17.784 -9.554 -9.659 1.00 78.00 120 GLY A N 1
ATOM 889 C CA . GLY A 1 120 ? 18.914 -9.130 -10.492 1.00 78.00 120 GLY A CA 1
ATOM 890 C C . GLY A 1 120 ? 19.994 -10.205 -10.668 1.00 78.00 120 GLY A C 1
ATOM 891 O O . GLY A 1 120 ? 20.643 -10.242 -11.710 1.00 78.00 120 GLY A O 1
ATOM 892 N N . GLY A 1 121 ? 20.168 -11.092 -9.681 1.00 76.19 121 GLY A N 1
ATOM 893 C CA . GLY A 1 121 ? 21.073 -12.240 -9.783 1.00 76.19 121 GLY A CA 1
ATOM 894 C C . GLY A 1 121 ? 20.516 -13.374 -10.648 1.00 76.19 121 GLY A C 1
ATOM 895 O O . GLY A 1 121 ? 21.253 -13.961 -11.433 1.00 76.19 121 GLY A O 1
ATOM 896 N N . ALA A 1 122 ? 19.212 -13.648 -10.556 1.00 73.12 122 ALA A N 1
ATOM 897 C CA . ALA A 1 122 ? 18.565 -14.730 -11.301 1.00 73.12 122 ALA A CA 1
ATOM 898 C C . ALA A 1 122 ? 18.409 -14.450 -12.803 1.00 73.12 122 ALA A C 1
ATOM 900 O O . ALA A 1 122 ? 18.359 -15.379 -13.598 1.00 73.12 122 ALA A O 1
ATOM 901 N N . THR A 1 123 ? 18.374 -13.187 -13.239 1.00 68.50 123 THR A N 1
ATOM 902 C CA . THR A 1 123 ? 18.248 -12.857 -14.673 1.00 68.50 123 THR A CA 1
ATOM 903 C C . THR A 1 123 ? 19.498 -13.173 -15.511 1.00 68.50 123 THR A C 1
ATOM 905 O O . THR A 1 123 ? 19.511 -12.884 -16.709 1.00 68.50 123 THR A O 1
ATOM 908 N N . ALA A 1 124 ? 20.551 -13.737 -14.911 1.00 65.88 124 ALA A N 1
ATOM 909 C CA . ALA A 1 124 ? 21.803 -14.059 -15.588 1.00 65.88 124 ALA A CA 1
ATOM 910 C C . ALA A 1 124 ? 21.750 -15.347 -16.438 1.00 65.88 124 ALA A C 1
ATOM 912 O O . ALA A 1 124 ? 22.486 -15.428 -17.420 1.00 65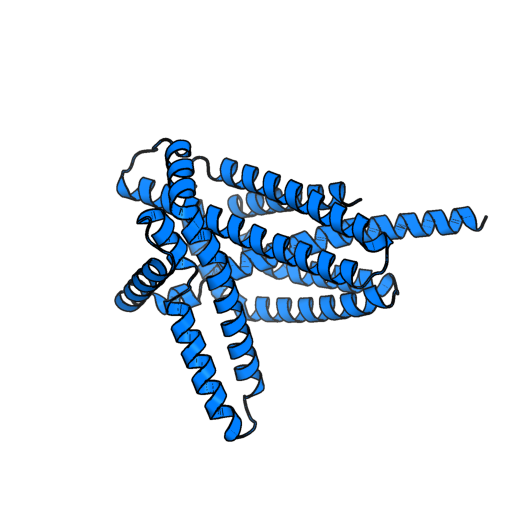.88 124 ALA A O 1
ATOM 913 N N . GLU A 1 125 ? 20.887 -16.324 -16.121 1.00 63.53 125 GLU A N 1
ATOM 914 C CA . GLU A 1 125 ? 20.971 -17.679 -16.708 1.00 63.53 125 GLU A CA 1
ATOM 915 C C . GLU A 1 125 ? 19.895 -18.011 -17.773 1.00 63.53 125 GLU A C 1
ATOM 917 O O . GLU A 1 125 ? 19.990 -19.042 -18.438 1.00 63.53 125 GLU A O 1
ATOM 922 N N . LYS A 1 126 ? 1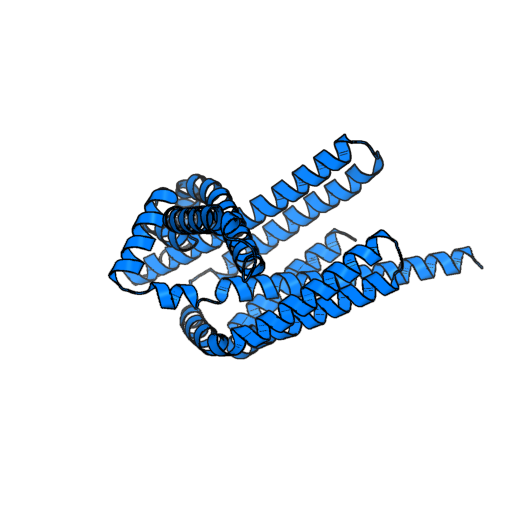8.934 -17.108 -18.040 1.00 65.12 126 LYS A N 1
ATOM 923 C CA . LYS A 1 126 ? 17.853 -17.217 -19.056 1.00 65.12 126 LYS A CA 1
ATOM 924 C C . LYS A 1 126 ? 17.212 -18.618 -19.175 1.00 65.12 126 LYS A C 1
ATOM 926 O O . LYS A 1 126 ? 16.910 -19.084 -20.276 1.00 65.12 126 LYS A O 1
ATOM 931 N N . SER A 1 127 ? 16.947 -19.274 -18.049 1.00 80.00 127 SER A N 1
ATOM 932 C CA . SER A 1 127 ? 16.249 -20.564 -17.970 1.00 80.00 127 SER A CA 1
ATOM 933 C C . SER A 1 127 ? 14.757 -20.398 -17.642 1.00 80.00 127 SER A C 1
ATOM 935 O O . SER A 1 127 ? 14.318 -19.371 -17.122 1.00 80.00 127 SER A O 1
ATOM 937 N N . TRP A 1 128 ? 13.943 -21.434 -17.893 1.00 80.00 128 TRP A N 1
ATOM 938 C CA . TRP A 1 128 ? 12.540 -21.471 -17.441 1.00 80.00 128 TRP A CA 1
ATOM 939 C C . TRP A 1 128 ? 12.432 -21.387 -15.907 1.00 80.00 128 TRP A C 1
ATOM 941 O O . TRP A 1 128 ? 11.466 -20.833 -15.376 1.00 80.00 128 TRP A O 1
ATOM 951 N N . LEU A 1 129 ? 13.459 -21.887 -15.208 1.00 80.81 129 LEU A N 1
ATOM 952 C CA . LEU A 1 129 ? 13.592 -21.814 -13.755 1.00 80.81 129 LEU A CA 1
ATOM 953 C C . LEU A 1 129 ? 13.692 -20.366 -13.263 1.00 80.81 129 LEU A C 1
ATOM 955 O O . LEU A 1 129 ? 13.133 -20.056 -12.215 1.00 80.81 129 LEU A O 1
ATOM 959 N N . ASP A 1 130 ? 14.294 -19.466 -14.041 1.00 81.50 130 ASP A N 1
ATOM 960 C CA . ASP A 1 130 ? 14.444 -18.057 -13.664 1.00 81.50 130 ASP A CA 1
ATOM 961 C C . ASP A 1 130 ? 13.090 -17.355 -13.658 1.00 81.50 130 ASP A C 1
ATOM 963 O O . ASP A 1 130 ? 12.777 -16.601 -12.741 1.00 81.50 130 ASP A O 1
ATOM 967 N N . SER A 1 131 ? 12.243 -17.646 -14.650 1.00 83.00 131 SER A N 1
ATOM 968 C CA . SER A 1 131 ? 10.889 -17.083 -14.712 1.00 83.00 131 SER A CA 1
ATOM 969 C C . SER A 1 131 ? 10.037 -17.550 -13.529 1.00 83.00 131 SER A C 1
ATOM 971 O O . SER A 1 131 ? 9.335 -16.744 -12.916 1.00 83.00 131 SER A O 1
ATOM 973 N N . LEU A 1 132 ? 10.136 -18.833 -13.163 1.00 85.88 132 LEU A N 1
ATOM 974 C CA . LEU A 1 132 ? 9.454 -19.385 -11.992 1.00 85.88 132 LEU A CA 1
ATOM 975 C C . LEU A 1 132 ? 10.006 -18.788 -10.689 1.00 85.88 132 LEU A C 1
ATOM 977 O O . LEU A 1 132 ? 9.237 -18.432 -9.799 1.00 85.88 132 LEU A O 1
ATOM 981 N N . PHE A 1 133 ? 11.323 -18.620 -10.588 1.00 86.50 133 PHE A N 1
ATOM 982 C CA . PHE A 1 133 ? 11.979 -18.023 -9.429 1.00 86.50 133 PHE A CA 1
ATOM 983 C C . PHE A 1 133 ? 11.588 -16.552 -9.238 1.00 86.50 133 PHE A C 1
ATOM 985 O O . PHE A 1 133 ? 11.202 -16.156 -8.138 1.00 86.50 133 PHE A O 1
ATOM 992 N N . ILE A 1 134 ? 11.591 -15.756 -10.312 1.00 86.69 134 ILE A N 1
ATOM 993 C CA . ILE A 1 134 ? 11.125 -14.362 -10.299 1.00 86.69 134 ILE A CA 1
ATOM 994 C C . ILE A 1 134 ? 9.655 -14.300 -9.870 1.00 86.69 134 ILE A C 1
ATOM 996 O O . ILE A 1 134 ? 9.302 -13.488 -9.014 1.00 86.69 134 ILE A O 1
ATOM 1000 N N . PHE A 1 135 ? 8.802 -15.178 -10.407 1.00 87.69 135 PHE A N 1
ATOM 1001 C CA . PHE A 1 135 ? 7.396 -15.256 -10.013 1.00 87.69 135 PHE A CA 1
ATOM 1002 C C . PHE A 1 135 ? 7.228 -15.562 -8.516 1.00 87.69 135 PHE A C 1
ATOM 1004 O O . PHE A 1 135 ? 6.470 -14.869 -7.836 1.00 87.69 135 PHE A O 1
ATOM 1011 N N . LEU A 1 136 ? 7.962 -16.542 -7.977 1.00 88.75 136 LEU A N 1
ATOM 1012 C CA . LEU A 1 136 ? 7.921 -16.882 -6.551 1.00 88.75 136 LEU A CA 1
ATOM 1013 C C . LEU A 1 136 ? 8.418 -15.736 -5.661 1.00 88.75 136 LEU A C 1
ATOM 1015 O O . LEU A 1 136 ? 7.808 -15.469 -4.624 1.00 88.75 136 LEU A O 1
ATOM 1019 N N . ILE A 1 137 ? 9.478 -15.028 -6.065 1.00 88.88 137 ILE A N 1
ATOM 1020 C CA . ILE A 1 137 ? 9.965 -13.849 -5.336 1.00 88.88 137 ILE A CA 1
ATOM 1021 C C . ILE A 1 137 ? 8.894 -12.757 -5.301 1.00 88.88 137 ILE A C 1
ATOM 1023 O O . ILE A 1 137 ? 8.621 -12.205 -4.234 1.00 88.88 137 ILE A O 1
ATOM 1027 N N . LEU A 1 138 ? 8.272 -12.445 -6.442 1.00 87.75 138 LEU A N 1
ATOM 1028 C CA . LEU A 1 138 ? 7.221 -11.428 -6.516 1.00 87.75 138 LEU A CA 1
ATOM 1029 C C . LEU A 1 138 ? 5.997 -11.823 -5.685 1.00 87.75 138 LEU A C 1
ATOM 1031 O O . LEU A 1 138 ? 5.456 -10.989 -4.960 1.00 87.75 138 LEU A O 1
ATOM 1035 N N . LEU A 1 139 ? 5.591 -13.093 -5.736 1.00 87.81 139 LEU A N 1
ATOM 1036 C CA . LEU A 1 139 ? 4.492 -13.615 -4.929 1.00 87.81 139 LEU A CA 1
ATOM 1037 C C . LEU A 1 139 ? 4.795 -13.497 -3.429 1.00 87.81 139 LEU A C 1
ATOM 1039 O O . LEU A 1 139 ? 3.953 -13.022 -2.666 1.00 87.81 139 LEU A O 1
ATOM 1043 N N . SER A 1 140 ? 6.011 -13.867 -3.014 1.00 90.06 140 SER A N 1
ATOM 1044 C CA . SER A 1 140 ? 6.475 -13.717 -1.632 1.00 90.06 140 SER A CA 1
ATOM 1045 C C . SER A 1 140 ? 6.494 -12.251 -1.201 1.00 90.06 140 SER A C 1
ATOM 1047 O O . SER A 1 140 ? 6.056 -11.927 -0.097 1.00 90.06 140 SER A O 1
ATOM 1049 N N . LEU A 1 141 ? 6.951 -11.344 -2.069 1.00 88.50 141 LEU A N 1
ATOM 1050 C CA . LEU A 1 141 ? 6.959 -9.908 -1.801 1.00 88.50 141 LEU A CA 1
ATOM 1051 C C . LEU A 1 141 ? 5.538 -9.377 -1.583 1.00 88.50 141 LEU A C 1
ATOM 1053 O O . LEU A 1 141 ? 5.272 -8.738 -0.570 1.00 88.50 141 LEU A O 1
ATOM 1057 N N . VAL A 1 142 ? 4.608 -9.669 -2.494 1.00 86.44 142 VAL A N 1
ATOM 1058 C CA . VAL A 1 142 ? 3.215 -9.209 -2.381 1.00 86.44 142 VAL A CA 1
ATOM 1059 C C . VAL A 1 142 ? 2.561 -9.763 -1.117 1.00 86.44 142 VAL A C 1
ATOM 1061 O O . VAL A 1 142 ? 1.940 -9.016 -0.361 1.00 86.44 142 VAL A O 1
ATOM 1064 N N . TRP A 1 143 ? 2.736 -11.058 -0.847 1.00 88.25 143 TRP A N 1
ATOM 1065 C CA . TRP A 1 143 ? 2.133 -11.694 0.319 1.00 88.25 143 TRP A CA 1
ATOM 1066 C C . TRP A 1 143 ? 2.680 -11.139 1.637 1.00 88.25 143 TRP A C 1
ATOM 1068 O O . TRP A 1 143 ? 1.905 -10.802 2.532 1.00 88.25 143 TRP A O 1
ATOM 1078 N N . THR A 1 144 ? 3.998 -10.991 1.763 1.00 88.75 144 THR A N 1
ATOM 1079 C CA . THR A 1 144 ? 4.611 -10.440 2.982 1.00 88.75 144 THR A CA 1
ATOM 1080 C C . THR A 1 144 ? 4.214 -8.986 3.224 1.00 88.75 144 THR A C 1
ATOM 1082 O O . THR A 1 144 ? 3.935 -8.628 4.368 1.00 88.75 144 THR A O 1
ATOM 1085 N N . MET A 1 145 ? 4.097 -8.160 2.177 1.00 87.50 145 MET A N 1
ATOM 1086 C CA . MET A 1 145 ? 3.604 -6.781 2.304 1.00 87.50 145 MET A CA 1
ATOM 1087 C C . MET A 1 145 ? 2.156 -6.734 2.804 1.00 87.50 145 MET A C 1
ATOM 1089 O O . MET A 1 145 ? 1.833 -5.940 3.690 1.00 87.50 145 MET A O 1
ATOM 1093 N N . GLU A 1 146 ? 1.295 -7.623 2.303 1.00 88.31 146 GLU A N 1
ATOM 1094 C CA . GLU A 1 146 ? -0.078 -7.772 2.797 1.00 88.31 146 GLU A CA 1
ATOM 1095 C C . GLU A 1 146 ? -0.116 -8.201 4.270 1.00 88.31 146 GLU A C 1
ATOM 1097 O O . GLU A 1 146 ? -0.859 -7.621 5.066 1.00 88.31 146 GLU A O 1
ATOM 1102 N N . VAL A 1 147 ? 0.735 -9.151 4.669 1.00 89.12 147 VAL A N 1
ATOM 1103 C CA . VAL A 1 147 ? 0.851 -9.582 6.070 1.00 89.12 147 VAL A CA 1
ATOM 1104 C C . VAL A 1 147 ? 1.293 -8.427 6.966 1.00 89.12 147 VAL A C 1
ATOM 1106 O O . VAL A 1 147 ? 0.663 -8.190 7.994 1.00 89.12 147 VAL A O 1
ATOM 1109 N N . ILE A 1 148 ? 2.320 -7.664 6.582 1.00 88.19 148 ILE A N 1
ATOM 1110 C CA . ILE A 1 148 ? 2.814 -6.531 7.381 1.00 88.19 148 ILE A CA 1
ATOM 1111 C C . ILE A 1 148 ? 1.733 -5.452 7.528 1.00 88.19 148 ILE A C 1
ATOM 1113 O O . ILE A 1 148 ? 1.497 -4.977 8.642 1.00 88.19 148 ILE A O 1
ATOM 1117 N N . LYS A 1 149 ? 1.019 -5.117 6.444 1.00 87.12 149 LYS A N 1
ATOM 1118 C CA . LYS A 1 149 ? -0.118 -4.182 6.474 1.00 87.12 149 LYS A CA 1
ATOM 1119 C C . LYS A 1 149 ? -1.196 -4.640 7.463 1.00 87.12 149 LYS A C 1
ATOM 1121 O O . LYS A 1 149 ? -1.677 -3.848 8.274 1.00 87.12 149 LYS A O 1
ATOM 1126 N N . ASN A 1 150 ? -1.552 -5.923 7.437 1.00 89.31 150 ASN A N 1
ATOM 1127 C CA . ASN A 1 150 ? -2.576 -6.466 8.327 1.00 89.31 150 ASN A CA 1
ATOM 1128 C C . ASN A 1 150 ? -2.085 -6.554 9.784 1.00 89.31 150 ASN A C 1
ATOM 1130 O O . ASN A 1 150 ? -2.855 -6.255 10.695 1.00 89.31 150 ASN A O 1
ATOM 1134 N N . ILE A 1 151 ? -0.802 -6.855 10.030 1.00 87.56 151 ILE A N 1
ATOM 1135 C CA . ILE A 1 151 ? -0.192 -6.790 11.373 1.00 87.56 151 ILE A CA 1
ATOM 1136 C C . ILE A 1 151 ? -0.302 -5.375 11.948 1.00 87.56 151 ILE A C 1
ATOM 1138 O O . ILE A 1 151 ? -0.695 -5.215 13.108 1.00 87.56 151 ILE A O 1
ATOM 1142 N N . GLN A 1 152 ? 0.015 -4.347 11.154 1.00 85.88 152 GLN A N 1
ATOM 1143 C CA . GLN A 1 152 ? -0.138 -2.955 11.582 1.00 85.88 152 GLN A CA 1
ATOM 1144 C C . GLN A 1 152 ? -1.592 -2.649 11.940 1.00 85.88 152 GLN A C 1
ATOM 1146 O O . GLN A 1 152 ? -1.854 -2.085 13.002 1.00 85.88 152 GLN A O 1
ATOM 1151 N N . GLN A 1 153 ? -2.540 -3.062 11.094 1.00 86.75 153 GLN A N 1
ATOM 1152 C CA . GLN A 1 153 ? -3.957 -2.825 11.337 1.00 86.75 153 GLN A CA 1
ATOM 1153 C C . GLN A 1 153 ? -4.429 -3.482 12.641 1.00 86.75 153 GLN A C 1
ATOM 1155 O O . GLN A 1 153 ? -5.034 -2.807 13.473 1.00 86.75 153 GLN A O 1
ATOM 1160 N N . VAL A 1 154 ? -4.122 -4.765 12.855 1.00 87.38 154 VAL A N 1
ATOM 1161 C CA . VAL A 1 154 ? -4.470 -5.505 14.083 1.00 87.38 154 VAL A CA 1
ATOM 1162 C C . VAL A 1 154 ? -3.860 -4.840 15.315 1.00 87.38 154 VAL A C 1
ATOM 1164 O O . VAL A 1 154 ? -4.542 -4.629 16.317 1.00 87.38 154 VAL A O 1
ATOM 1167 N N . THR A 1 155 ? -2.588 -4.454 15.225 1.00 84.12 155 THR A N 1
ATOM 1168 C CA . THR A 1 155 ? -1.859 -3.832 16.332 1.00 84.12 155 THR A CA 1
ATOM 1169 C C . THR A 1 155 ? -2.460 -2.488 16.726 1.00 84.12 155 THR A C 1
ATOM 1171 O O . THR A 1 155 ? -2.757 -2.262 17.898 1.00 84.12 155 THR A O 1
ATOM 1174 N N . VAL A 1 156 ? -2.656 -1.590 15.755 1.00 83.56 156 VAL A N 1
ATOM 1175 C CA . VAL A 1 156 ? -3.208 -0.251 16.009 1.00 83.56 156 VAL A CA 1
ATOM 1176 C C . VAL A 1 156 ? -4.628 -0.357 16.562 1.00 83.56 156 VAL A C 1
ATOM 1178 O O . VAL A 1 156 ? -4.968 0.361 17.502 1.00 83.56 156 VA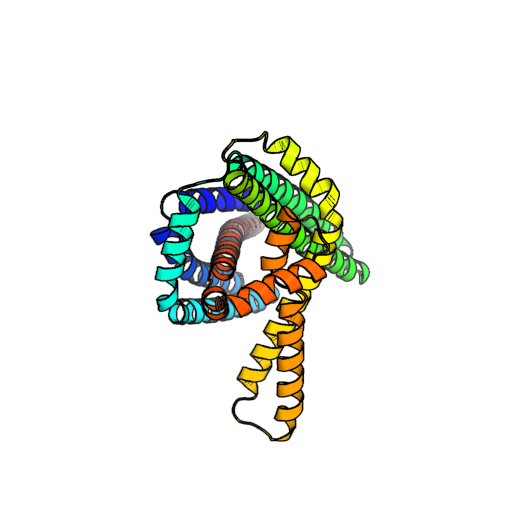L A O 1
ATOM 1181 N N . SER A 1 157 ? -5.422 -1.294 16.035 1.00 85.69 157 SER A N 1
ATOM 1182 C CA . SER A 1 157 ? -6.772 -1.589 16.528 1.00 85.69 157 SER A CA 1
ATOM 1183 C C . SER A 1 157 ? -6.761 -2.000 17.996 1.00 85.69 157 SER A C 1
ATOM 1185 O O . SER A 1 157 ? -7.527 -1.463 18.793 1.00 85.69 157 SER A O 1
ATOM 1187 N N . HIS A 1 158 ? -5.868 -2.919 18.367 1.00 84.12 158 HIS A N 1
ATOM 1188 C CA . HIS A 1 158 ? -5.791 -3.420 19.731 1.00 84.12 158 HIS A CA 1
ATOM 1189 C C . HIS A 1 158 ? -5.316 -2.345 20.717 1.00 84.12 158 HIS A C 1
ATOM 1191 O O . HIS A 1 158 ? -5.944 -2.158 21.757 1.00 84.12 158 HIS A O 1
ATOM 1197 N N . ILE A 1 159 ? -4.279 -1.571 20.370 1.00 81.12 159 ILE A N 1
ATOM 1198 C CA . ILE A 1 159 ? -3.810 -0.447 21.202 1.00 81.12 159 ILE A CA 1
ATOM 1199 C C . ILE A 1 159 ? -4.949 0.553 21.432 1.00 81.12 159 ILE A C 1
ATOM 1201 O O . ILE A 1 159 ? -5.175 0.992 22.560 1.00 81.12 159 ILE A O 1
ATOM 1205 N N . LYS A 1 160 ? -5.697 0.890 20.373 1.00 82.12 160 LYS A N 1
ATOM 1206 C CA . LYS A 1 160 ? -6.839 1.806 20.467 1.00 82.12 160 LYS A CA 1
ATOM 1207 C C . LYS A 1 160 ? -7.956 1.254 21.339 1.00 82.12 160 LYS A C 1
ATOM 1209 O O . LYS A 1 160 ? -8.479 1.986 22.173 1.00 82.12 160 LYS A O 1
ATOM 1214 N N . TYR A 1 161 ? -8.289 -0.020 21.182 1.00 84.25 161 TYR A N 1
ATOM 1215 C CA . TYR A 1 161 ? -9.296 -0.675 22.005 1.00 84.25 161 TYR A CA 1
ATOM 1216 C C . TYR A 1 161 ? -8.924 -0.665 23.491 1.00 84.25 161 TYR A C 1
ATOM 1218 O O . TYR A 1 161 ? -9.737 -0.257 24.313 1.00 84.25 161 TYR A O 1
ATOM 1226 N N . VAL A 1 162 ? -7.688 -1.035 23.838 1.00 80.00 162 VAL A N 1
ATOM 1227 C CA . VAL A 1 162 ? -7.215 -1.024 25.233 1.00 80.00 162 VAL A CA 1
ATOM 1228 C C . VAL A 1 162 ? -7.253 0.388 25.81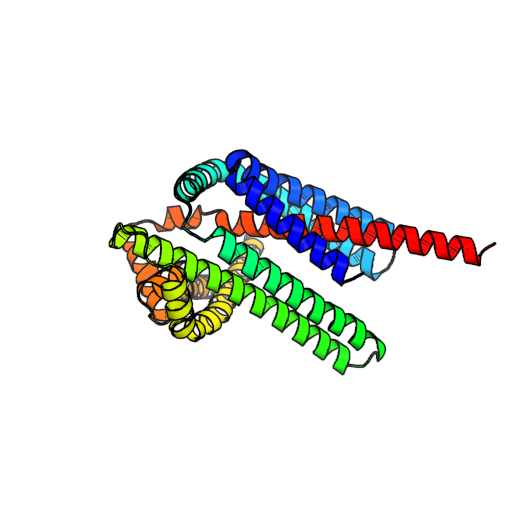7 1.00 80.00 162 VAL A C 1
ATOM 1230 O O . VAL A 1 162 ? -7.662 0.572 26.962 1.00 80.00 162 VAL A O 1
ATOM 1233 N N . GLN A 1 163 ? -6.893 1.399 25.021 1.00 78.56 163 GLN A N 1
ATOM 1234 C CA . GLN A 1 163 ? -6.991 2.798 25.434 1.00 78.56 163 GLN A CA 1
ATOM 1235 C C . GLN A 1 163 ? -8.447 3.206 25.730 1.00 78.56 163 GLN A C 1
ATOM 1237 O O . GLN A 1 163 ? -8.689 3.884 26.727 1.00 78.56 163 GLN A O 1
ATOM 1242 N N . PHE A 1 164 ? -9.410 2.778 24.905 1.00 81.06 164 PHE A N 1
ATOM 1243 C CA . PHE A 1 164 ? -10.836 3.043 25.128 1.00 81.06 164 PHE A CA 1
ATOM 1244 C C . PHE A 1 164 ? -11.415 2.273 26.321 1.00 81.06 164 PHE A C 1
ATOM 1246 O O . PHE A 1 164 ? -12.210 2.834 27.068 1.00 81.06 164 PHE A O 1
ATOM 1253 N N . ALA A 1 165 ? -11.036 1.007 26.497 1.00 82.38 165 ALA A N 1
ATOM 1254 C CA . ALA A 1 165 ? -11.602 0.133 27.520 1.00 82.38 165 ALA A CA 1
ATOM 1255 C C . ALA A 1 165 ? -11.044 0.412 28.924 1.00 82.38 165 ALA A C 1
ATOM 1257 O O . ALA A 1 165 ? -11.785 0.355 29.902 1.00 82.38 165 ALA A O 1
ATOM 1258 N N . THR A 1 166 ? -9.746 0.712 29.030 1.00 74.69 166 THR A N 1
ATOM 1259 C CA . THR A 1 166 ? -9.041 0.771 30.322 1.00 74.69 166 THR A CA 1
ATOM 1260 C C . THR A 1 166 ? -8.698 2.201 30.752 1.00 74.69 166 THR A C 1
ATOM 1262 O O . THR A 1 166 ? -8.359 2.423 31.910 1.00 74.69 166 THR A O 1
ATOM 1265 N N . GLY A 1 167 ? -8.741 3.186 29.846 1.00 68.25 167 GLY A N 1
ATOM 1266 C CA . GLY A 1 167 ? -8.439 4.594 30.152 1.00 68.25 167 GLY A CA 1
ATOM 1267 C C . GLY A 1 167 ? -6.989 4.890 30.579 1.00 68.25 167 GLY A C 1
ATOM 1268 O O . GLY A 1 167 ? -6.651 6.046 30.816 1.00 68.25 167 GLY A O 1
ATOM 1269 N N . MET A 1 168 ? -6.115 3.879 30.657 1.00 59.78 168 MET A N 1
ATOM 1270 C CA . MET A 1 168 ? -4.701 4.001 31.029 1.00 59.78 168 MET A CA 1
ATOM 1271 C C . MET A 1 168 ? -3.768 3.691 29.854 1.00 59.78 168 MET A C 1
ATOM 1273 O O . MET A 1 168 ? -4.028 2.801 29.042 1.00 59.78 168 MET A O 1
ATOM 1277 N N . GLY A 1 169 ? -2.632 4.394 29.806 1.00 58.44 169 GLY A N 1
ATOM 1278 C CA . GLY A 1 169 ? -1.518 4.096 28.906 1.00 58.44 169 GLY A CA 1
ATOM 1279 C C . GLY A 1 169 ? -0.749 2.862 29.374 1.00 58.44 169 GLY A C 1
ATOM 1280 O O . GLY A 1 169 ? 0.254 2.984 30.068 1.00 58.44 169 GLY A O 1
ATOM 1281 N N . LEU A 1 170 ? -1.239 1.672 29.031 1.00 58.38 170 LEU A N 1
ATOM 1282 C CA . LEU A 1 170 ? -0.517 0.418 29.255 1.00 58.38 170 LEU A CA 1
ATOM 1283 C C . LEU A 1 170 ? 0.751 0.334 28.388 1.00 58.38 170 LEU A C 1
ATOM 1285 O O . LEU A 1 170 ? 0.818 0.911 27.297 1.00 58.38 170 LEU A O 1
ATOM 1289 N N . ASP A 1 171 ? 1.734 -0.440 28.864 1.00 64.44 171 ASP A N 1
ATOM 1290 C CA . ASP A 1 171 ? 2.984 -0.716 28.152 1.00 64.44 171 ASP A CA 1
ATOM 1291 C C . ASP A 1 171 ? 2.701 -1.365 26.786 1.00 64.44 171 ASP A C 1
ATOM 1293 O O . ASP A 1 171 ? 2.431 -2.564 26.651 1.00 64.44 171 ASP A O 1
ATOM 1297 N N . SER A 1 172 ? 2.736 -0.528 25.749 1.00 60.59 172 SER A N 1
ATOM 1298 C CA . SER A 1 172 ? 2.288 -0.874 24.399 1.00 60.59 172 SER A CA 1
ATOM 1299 C C . SER A 1 172 ? 3.148 -1.969 23.764 1.00 60.59 172 SER A C 1
ATOM 1301 O O . SER A 1 172 ? 2.677 -2.679 22.877 1.00 60.59 172 SER A O 1
ATOM 1303 N N . LYS A 1 173 ? 4.390 -2.156 24.235 1.00 59.88 173 LYS A N 1
ATOM 1304 C CA . LYS A 1 173 ? 5.301 -3.201 23.747 1.00 59.88 173 LYS A CA 1
ATOM 1305 C C . LYS A 1 173 ? 4.856 -4.596 24.178 1.00 59.88 173 LYS A C 1
ATOM 1307 O O . LYS A 1 173 ? 4.818 -5.504 23.351 1.00 59.88 173 LYS A O 1
ATOM 1312 N N . THR A 1 174 ? 4.475 -4.769 25.439 1.00 62.41 174 THR A N 1
ATOM 1313 C CA . THR A 1 174 ? 4.033 -6.070 25.962 1.00 62.41 174 THR A CA 1
ATOM 1314 C C . THR A 1 174 ? 2.713 -6.505 25.319 1.00 62.41 174 THR A C 1
ATOM 1316 O O . THR A 1 174 ? 2.564 -7.661 24.914 1.00 62.41 174 THR A O 1
ATOM 1319 N N . ILE A 1 175 ? 1.796 -5.554 25.109 1.00 64.19 175 ILE A N 1
ATOM 1320 C CA . ILE A 1 175 ? 0.546 -5.775 24.367 1.00 64.19 175 ILE A CA 1
ATOM 1321 C C . ILE A 1 175 ? 0.848 -6.162 22.914 1.00 64.19 175 ILE A C 1
ATOM 1323 O O . ILE A 1 175 ? 0.300 -7.139 22.404 1.00 64.19 175 ILE A O 1
ATOM 1327 N N . PHE A 1 176 ? 1.760 -5.448 22.255 1.00 63.69 176 PHE A N 1
ATOM 1328 C CA . PHE A 1 176 ? 2.157 -5.721 20.876 1.00 63.69 176 PHE A CA 1
ATOM 1329 C C . PHE A 1 176 ? 2.716 -7.135 20.678 1.00 63.69 176 PHE A C 1
ATOM 1331 O O . PHE A 1 176 ? 2.208 -7.883 19.840 1.00 63.69 176 PHE A O 1
ATOM 1338 N N . LEU A 1 177 ? 3.719 -7.532 21.471 1.00 63.09 177 LEU A N 1
ATOM 1339 C CA . LEU A 1 177 ? 4.319 -8.864 21.361 1.00 63.09 177 LEU A CA 1
ATOM 1340 C C . LEU A 1 177 ? 3.313 -9.976 21.685 1.00 63.09 177 LEU A C 1
ATOM 1342 O O . LEU A 1 177 ? 3.307 -11.004 21.008 1.00 63.09 177 LEU A O 1
ATOM 1346 N N . GLY A 1 178 ? 2.440 -9.769 22.676 1.00 65.19 178 GLY A N 1
ATOM 1347 C CA . GLY A 1 178 ? 1.384 -10.725 23.016 1.00 65.19 178 GLY A CA 1
ATOM 1348 C C . GLY A 1 178 ? 0.378 -10.923 21.878 1.00 65.19 178 GLY A C 1
ATOM 1349 O O . GLY A 1 178 ? 0.050 -12.059 21.534 1.00 65.19 178 GLY A O 1
ATOM 1350 N N . THR A 1 179 ? -0.041 -9.823 21.248 1.00 68.00 179 THR A N 1
ATOM 1351 C CA . THR A 1 179 ? -1.006 -9.825 20.134 1.00 68.00 179 THR A CA 1
ATOM 1352 C C . THR A 1 179 ? -0.428 -10.501 18.905 1.00 68.00 179 THR A C 1
ATOM 1354 O O . THR A 1 179 ? -1.056 -11.384 18.330 1.00 68.00 179 THR A O 1
ATOM 1357 N N . ILE A 1 180 ? 0.800 -10.141 18.517 1.00 67.88 180 ILE A N 1
ATOM 1358 C CA . ILE A 1 180 ? 1.457 -10.780 17.377 1.00 67.88 180 ILE A CA 1
ATOM 1359 C C . ILE A 1 180 ? 1.614 -12.272 17.638 1.00 67.88 180 ILE A C 1
ATOM 1361 O O . ILE A 1 180 ? 1.213 -13.075 16.802 1.00 67.88 180 ILE A O 1
ATOM 1365 N N . ARG A 1 181 ? 2.144 -12.666 18.799 1.00 69.75 181 ARG A N 1
ATOM 1366 C CA . ARG A 1 181 ? 2.447 -14.075 19.066 1.00 69.75 181 ARG A CA 1
ATOM 1367 C C . ARG A 1 181 ? 1.211 -14.971 18.988 1.00 69.75 181 ARG A C 1
ATOM 1369 O O . ARG A 1 181 ? 1.332 -16.104 18.538 1.00 69.75 181 ARG A O 1
ATOM 1376 N N . HIS A 1 182 ? 0.045 -14.483 19.408 1.00 71.44 182 HIS A N 1
ATOM 1377 C CA . HIS A 1 182 ? -1.178 -15.285 19.386 1.00 71.44 182 HIS A CA 1
ATOM 1378 C C . HIS A 1 182 ? -1.955 -15.167 18.070 1.00 71.44 182 HIS A C 1
ATOM 1380 O O . HIS A 1 182 ? -2.523 -16.148 17.597 1.00 71.44 182 HIS A O 1
ATOM 1386 N N . SER A 1 183 ? -1.963 -13.988 17.446 1.00 78.00 183 SER A N 1
ATOM 1387 C CA . SER A 1 183 ? -2.800 -13.729 16.275 1.00 78.00 183 SER A CA 1
ATOM 1388 C C . SER A 1 183 ? -2.077 -13.907 14.936 1.00 78.00 183 SER A C 1
ATOM 1390 O O . SER A 1 183 ? -2.747 -13.897 13.906 1.00 78.00 183 SER A O 1
ATOM 1392 N N . ILE A 1 184 ? -0.750 -14.109 14.894 1.00 80.56 184 ILE A N 1
ATOM 1393 C CA . ILE A 1 184 ? 0.015 -14.163 13.630 1.00 80.56 184 ILE A CA 1
ATOM 1394 C C . ILE A 1 184 ? -0.493 -15.228 12.654 1.00 80.56 184 ILE A C 1
ATOM 1396 O O . ILE A 1 184 ? -0.587 -14.952 11.461 1.00 80.56 184 ILE A O 1
ATOM 1400 N N . GLY A 1 185 ? -0.899 -16.405 13.143 1.00 78.50 185 GLY A N 1
ATOM 1401 C CA . GLY A 1 185 ? -1.468 -17.458 12.295 1.00 78.50 185 GLY A CA 1
ATOM 1402 C C . GLY A 1 185 ? -2.780 -17.018 11.639 1.00 78.50 185 GLY A C 1
ATOM 1403 O O . GLY A 1 185 ? -2.946 -17.132 10.426 1.00 78.50 185 GLY A O 1
ATOM 1404 N N . SER A 1 186 ? -3.673 -16.415 12.429 1.00 82.88 186 SER A N 1
ATOM 1405 C CA . SER A 1 186 ? -4.939 -15.843 11.952 1.00 82.88 186 SER A CA 1
ATOM 1406 C C . SER A 1 186 ? -4.706 -14.694 10.960 1.00 82.88 186 SER A C 1
ATOM 1408 O O . SER A 1 186 ? -5.396 -14.596 9.947 1.00 82.88 186 SER A O 1
ATOM 1410 N N . ILE A 1 187 ? -3.681 -13.866 11.196 1.00 84.94 187 ILE A N 1
ATOM 1411 C CA . ILE A 1 187 ? -3.297 -12.759 10.311 1.00 84.94 187 ILE A CA 1
ATOM 1412 C C . ILE A 1 187 ? -2.757 -13.275 8.976 1.00 84.94 187 ILE A C 1
ATOM 1414 O O . ILE A 1 187 ? -3.133 -12.750 7.928 1.00 84.94 187 ILE A O 1
ATOM 1418 N N . CYS A 1 188 ? -1.910 -14.305 8.983 1.00 82.25 188 CYS A N 1
ATOM 1419 C CA . CYS A 1 188 ? -1.351 -14.880 7.758 1.00 82.25 188 CYS A CA 1
ATOM 1420 C C . CYS A 1 188 ? -2.446 -15.499 6.882 1.00 82.25 188 CYS A C 1
ATOM 1422 O O . CYS A 1 188 ? -2.538 -15.175 5.697 1.00 82.25 188 CYS A O 1
ATOM 1424 N N . VAL A 1 189 ? -3.320 -16.319 7.480 1.00 82.88 189 VAL A N 1
ATOM 1425 C CA . VAL A 1 189 ? -4.477 -16.911 6.786 1.00 82.88 189 VAL A CA 1
ATOM 1426 C C . VAL A 1 189 ? -5.421 -15.817 6.288 1.00 82.88 189 VAL A C 1
ATOM 1428 O O . VAL A 1 189 ? -5.844 -15.835 5.132 1.00 82.88 189 VAL A O 1
ATOM 1431 N N . GLY A 1 190 ? -5.694 -14.816 7.127 1.00 80.31 190 GLY A N 1
ATOM 1432 C CA . GLY A 1 190 ? -6.519 -13.668 6.774 1.00 80.31 190 GLY A CA 1
ATOM 1433 C C . GLY A 1 190 ? -5.960 -12.858 5.609 1.00 80.31 190 GLY A C 1
ATOM 1434 O O . GLY A 1 190 ? -6.723 -12.414 4.761 1.00 80.31 190 GLY A O 1
ATOM 1435 N N . SER A 1 191 ? -4.639 -12.690 5.529 1.00 84.25 191 SER A N 1
ATOM 1436 C CA . SER A 1 191 ? -3.990 -11.909 4.468 1.00 84.25 191 SER A CA 1
ATOM 1437 C C . SER A 1 191 ? -4.169 -12.553 3.095 1.00 84.25 191 SER A C 1
ATOM 1439 O O . SER A 1 191 ? -4.405 -11.848 2.116 1.00 84.25 191 SER A O 1
ATOM 1441 N N . ILE A 1 192 ? -4.133 -13.886 3.025 1.00 82.25 192 ILE A N 1
ATOM 1442 C CA . ILE A 1 192 ? -4.439 -14.630 1.797 1.00 82.25 192 ILE A CA 1
ATOM 1443 C C . ILE A 1 192 ? -5.934 -14.522 1.494 1.00 82.25 192 ILE A C 1
ATOM 1445 O O . ILE A 1 192 ? -6.319 -14.124 0.396 1.00 82.25 192 ILE A O 1
ATOM 1449 N N . LEU A 1 193 ? -6.778 -14.820 2.484 1.00 79.44 193 LEU A N 1
ATOM 1450 C CA . LEU A 1 193 ? -8.228 -14.869 2.321 1.00 79.44 193 LEU A CA 1
ATOM 1451 C C . LEU A 1 193 ? -8.794 -13.520 1.854 1.00 79.44 193 LEU A C 1
ATOM 1453 O O . LEU A 1 193 ? -9.499 -13.465 0.850 1.00 79.44 193 LEU A O 1
ATOM 1457 N N . VAL A 1 194 ? -8.446 -12.419 2.523 1.00 77.12 194 VAL A N 1
ATOM 1458 C CA . VAL A 1 194 ? -8.938 -11.071 2.185 1.00 77.12 194 VAL A CA 1
ATOM 1459 C C . VAL A 1 194 ? -8.420 -10.608 0.821 1.00 77.12 194 VAL A C 1
ATOM 1461 O O . VAL A 1 194 ? -9.160 -9.965 0.070 1.00 77.12 194 VAL A O 1
ATOM 1464 N N . SER A 1 195 ? -7.188 -10.970 0.456 1.00 76.19 195 SER A N 1
ATOM 1465 C CA . SER A 1 195 ? -6.643 -10.666 -0.872 1.00 76.19 195 SER A CA 1
ATOM 1466 C C . SER A 1 195 ? -7.412 -11.401 -1.973 1.00 76.19 195 SER A C 1
ATOM 1468 O O . SER A 1 195 ? -7.832 -10.777 -2.948 1.00 76.19 195 SER A O 1
ATOM 1470 N N . VAL A 1 196 ? -7.694 -12.695 -1.787 1.00 75.25 196 VAL A N 1
ATOM 1471 C CA . VAL A 1 196 ? -8.496 -13.496 -2.729 1.00 75.25 196 VAL A CA 1
ATOM 1472 C C . VAL A 1 196 ? -9.912 -12.933 -2.863 1.00 75.25 196 VAL A C 1
ATOM 1474 O O . VAL A 1 196 ? -10.380 -12.716 -3.980 1.00 75.25 196 VAL A O 1
ATOM 1477 N N . VAL A 1 197 ? -10.573 -12.609 -1.747 1.00 74.69 197 VAL A N 1
ATOM 1478 C CA . VAL A 1 197 ? -11.909 -11.982 -1.743 1.00 74.69 197 VAL A CA 1
ATOM 1479 C C . VAL A 1 197 ? -11.910 -10.679 -2.546 1.00 74.69 197 VAL A C 1
ATOM 1481 O O . VAL A 1 197 ? -12.829 -10.424 -3.326 1.00 74.69 197 VAL A O 1
ATOM 1484 N N . THR A 1 198 ? -10.871 -9.857 -2.386 1.00 71.06 198 THR A N 1
ATOM 1485 C CA . THR A 1 198 ? -10.743 -8.574 -3.090 1.00 71.06 198 THR A CA 1
ATOM 1486 C C . THR A 1 198 ? -10.611 -8.774 -4.600 1.00 71.06 198 THR A C 1
ATOM 1488 O O . THR A 1 198 ? -11.289 -8.082 -5.362 1.00 71.06 198 THR A O 1
ATOM 1491 N N . ILE A 1 199 ? -9.811 -9.750 -5.041 1.00 72.44 199 ILE A N 1
ATOM 1492 C CA . ILE A 1 199 ? -9.634 -10.082 -6.465 1.00 72.44 199 ILE A CA 1
ATOM 1493 C C . ILE A 1 199 ? -10.936 -10.625 -7.068 1.00 72.44 199 ILE A C 1
ATOM 1495 O O . ILE A 1 199 ? -11.360 -10.176 -8.136 1.00 72.44 199 ILE A O 1
ATOM 1499 N N . VAL A 1 200 ? -11.612 -11.546 -6.375 1.00 72.31 200 VAL A N 1
ATOM 1500 C CA . VAL A 1 200 ? -12.893 -12.120 -6.828 1.00 72.31 200 VAL A CA 1
ATOM 1501 C C . VAL A 1 200 ? -13.966 -11.036 -6.936 1.00 72.31 200 VAL A C 1
ATOM 1503 O O . VAL A 1 200 ? -14.696 -10.969 -7.921 1.00 72.31 200 VAL A O 1
ATOM 1506 N N . ARG A 1 201 ? -14.038 -10.118 -5.967 1.00 68.12 201 ARG A N 1
ATOM 1507 C CA . ARG A 1 201 ? -14.996 -9.007 -6.015 1.00 68.12 201 ARG A CA 1
ATOM 1508 C C . ARG A 1 201 ? -14.663 -8.002 -7.117 1.00 68.12 201 ARG A C 1
ATOM 1510 O O . ARG A 1 201 ? -15.574 -7.498 -7.770 1.00 68.12 201 ARG A O 1
ATOM 1517 N N . GLY A 1 202 ? -13.380 -7.694 -7.306 1.00 64.50 202 GLY A N 1
ATOM 1518 C CA . GLY A 1 202 ? -12.913 -6.801 -8.365 1.00 64.50 202 GLY A CA 1
ATOM 1519 C C . GLY A 1 202 ? -13.259 -7.338 -9.752 1.00 64.50 202 GLY A C 1
ATOM 1520 O O . GLY A 1 202 ? -13.841 -6.618 -10.558 1.00 64.50 202 GLY A O 1
ATOM 1521 N N . SER A 1 203 ? -12.988 -8.622 -9.990 1.00 67.00 203 SER A N 1
ATOM 1522 C CA . SER A 1 203 ? -13.318 -9.299 -11.251 1.00 67.00 203 SER A CA 1
ATOM 1523 C C . SER A 1 203 ? -14.826 -9.409 -11.478 1.00 67.00 203 SER A C 1
ATOM 1525 O O . SER A 1 203 ? -15.292 -9.034 -12.550 1.00 67.00 203 SER A O 1
ATOM 1527 N N . ALA A 1 204 ? -15.611 -9.803 -10.468 1.00 65.62 204 ALA A N 1
ATOM 1528 C CA . ALA A 1 204 ? -17.071 -9.853 -10.580 1.00 65.62 204 ALA A CA 1
ATOM 1529 C C . ALA A 1 204 ? -17.676 -8.483 -10.944 1.00 65.62 204 ALA A C 1
ATOM 1531 O O . ALA A 1 204 ? -18.559 -8.396 -11.796 1.00 65.62 204 ALA A O 1
ATOM 1532 N N . ARG A 1 205 ? -17.165 -7.392 -10.352 1.00 65.06 205 ARG A N 1
ATOM 1533 C CA . ARG A 1 205 ? -17.599 -6.025 -10.684 1.00 65.06 205 ARG A CA 1
ATOM 1534 C C . ARG A 1 205 ? -17.197 -5.606 -12.094 1.00 65.06 205 ARG A C 1
ATOM 1536 O O . ARG A 1 205 ? -18.017 -5.024 -12.796 1.00 65.06 205 ARG A O 1
ATOM 1543 N N . ALA A 1 206 ? -15.970 -5.909 -12.509 1.00 63.72 206 ALA A N 1
ATOM 1544 C CA . ALA A 1 206 ? -15.508 -5.615 -13.862 1.00 63.72 206 ALA A CA 1
ATOM 1545 C C . ALA A 1 206 ? -16.377 -6.323 -14.911 1.00 63.72 206 ALA A C 1
ATOM 1547 O O . ALA A 1 206 ? -16.821 -5.689 -15.861 1.00 63.72 206 ALA A O 1
ATOM 1548 N N . ILE A 1 207 ? -16.700 -7.599 -14.683 1.00 67.25 207 ILE A N 1
ATOM 1549 C CA . ILE A 1 207 ? -17.587 -8.375 -15.556 1.00 67.25 207 ILE A CA 1
ATOM 1550 C C . ILE A 1 207 ? -18.989 -7.756 -15.581 1.00 67.25 207 ILE A C 1
ATOM 1552 O O . ILE A 1 207 ? -19.523 -7.519 -16.658 1.00 67.25 207 ILE A O 1
ATOM 1556 N N . SER A 1 208 ? -19.552 -7.392 -14.421 1.00 64.19 208 SER A N 1
ATOM 1557 C CA . SER A 1 208 ? -20.888 -6.776 -14.363 1.00 64.19 208 SER A CA 1
ATOM 1558 C C . SER A 1 208 ? -20.991 -5.430 -15.093 1.00 64.19 208 SER A C 1
ATOM 1560 O O . SER A 1 208 ? -22.060 -5.091 -15.586 1.00 64.19 208 SER A O 1
ATOM 1562 N N . LEU A 1 209 ? -19.893 -4.670 -15.183 1.00 62.03 209 LEU A N 1
ATOM 1563 C CA . LEU A 1 209 ? -19.848 -3.402 -15.919 1.00 62.03 209 LEU A CA 1
ATOM 1564 C C . LEU A 1 209 ? -19.742 -3.612 -17.435 1.00 62.03 209 LEU A C 1
ATOM 1566 O O . LEU A 1 209 ? -20.220 -2.778 -18.196 1.00 62.03 209 LEU A O 1
ATOM 1570 N N . VAL A 1 210 ? -19.122 -4.712 -17.869 1.00 61.66 210 VAL A N 1
ATOM 1571 C CA . VAL A 1 210 ? -18.989 -5.074 -19.289 1.00 61.66 210 VAL A CA 1
ATOM 1572 C C . VAL A 1 210 ? -20.270 -5.726 -19.818 1.00 61.66 210 VAL A C 1
ATOM 1574 O O . VAL A 1 210 ? -20.640 -5.495 -20.963 1.00 61.66 210 VAL A O 1
ATOM 1577 N N . SER A 1 211 ? -20.991 -6.478 -18.985 1.00 58.59 211 SER A N 1
ATOM 1578 C CA . SER A 1 211 ? -22.255 -7.140 -19.349 1.00 58.59 211 SER A CA 1
ATOM 1579 C C . SER A 1 211 ? -23.478 -6.214 -19.373 1.00 58.59 211 SER A C 1
ATOM 1581 O O . SER A 1 211 ? -24.603 -6.699 -19.440 1.00 58.59 211 SER A O 1
ATOM 1583 N N . GLY A 1 212 ? -23.282 -4.896 -19.311 1.00 48.66 212 GLY A N 1
ATOM 1584 C CA . GLY A 1 212 ? -24.345 -3.903 -19.159 1.00 48.66 212 GLY A CA 1
ATOM 1585 C C . GLY A 1 212 ? -25.346 -3.764 -20.312 1.00 48.66 212 GLY A C 1
ATOM 1586 O O . GLY A 1 212 ? -26.215 -2.912 -20.178 1.00 48.66 212 GLY A O 1
ATOM 1587 N N . ASP A 1 213 ? -25.261 -4.542 -21.402 1.00 50.72 213 ASP A N 1
ATOM 1588 C CA . ASP A 1 213 ? -26.279 -4.498 -22.473 1.00 50.72 213 ASP A CA 1
ATOM 1589 C C . ASP A 1 213 ? -26.280 -5.691 -23.462 1.00 50.72 213 ASP A C 1
ATOM 1591 O O . ASP A 1 213 ? -26.816 -5.573 -24.561 1.00 50.72 213 ASP A O 1
ATOM 1595 N N . VAL A 1 214 ? -25.651 -6.839 -23.150 1.00 49.22 214 VAL A N 1
ATOM 1596 C CA . VAL A 1 214 ? -25.557 -7.947 -24.129 1.00 49.22 214 VAL A CA 1
ATOM 1597 C C . VAL A 1 214 ? -25.798 -9.322 -23.490 1.00 49.22 214 VAL A C 1
ATOM 1599 O O . VAL A 1 214 ? -25.038 -9.770 -22.634 1.00 49.22 214 VAL A O 1
ATOM 1602 N N . ASP A 1 215 ? -26.859 -9.967 -23.979 1.00 42.03 215 ASP A N 1
ATOM 1603 C CA . ASP A 1 215 ? -27.289 -11.365 -23.844 1.00 42.03 215 ASP A CA 1
ATOM 1604 C C . ASP A 1 215 ? -27.809 -11.903 -22.492 1.00 42.03 215 ASP A C 1
ATOM 1606 O O . ASP A 1 215 ? -27.129 -11.998 -21.468 1.00 42.03 215 ASP A O 1
ATOM 1610 N N . GLU A 1 216 ? -29.036 -12.429 -22.576 1.00 49.50 216 GLU A N 1
ATOM 1611 C CA . GLU A 1 216 ? -29.832 -13.141 -21.563 1.00 49.50 216 GLU A CA 1
ATOM 1612 C C . GLU A 1 216 ? -29.091 -14.339 -20.919 1.00 49.50 216 GLU A C 1
ATOM 1614 O O . GLU A 1 216 ? -29.399 -14.748 -19.799 1.00 49.50 216 GLU A O 1
ATOM 1619 N N . PHE A 1 217 ? -28.051 -14.869 -21.579 1.00 42.56 217 PHE A N 1
ATOM 1620 C CA . PHE A 1 217 ? -27.240 -15.997 -21.099 1.00 42.56 217 PHE A CA 1
ATOM 1621 C C . PHE A 1 217 ? -26.175 -15.591 -20.056 1.00 42.56 217 PHE A C 1
ATOM 1623 O O . PHE A 1 217 ? -25.810 -16.393 -19.193 1.00 42.56 217 PHE A O 1
ATOM 1630 N N . MET A 1 218 ? -25.703 -14.334 -20.059 1.00 42.06 218 MET A N 1
ATOM 1631 C CA . MET A 1 218 ? -24.718 -13.836 -19.079 1.00 42.06 218 MET A CA 1
ATOM 1632 C C . MET A 1 218 ? -25.339 -13.449 -17.725 1.00 42.06 218 MET A C 1
ATOM 1634 O O . MET A 1 218 ? -24.622 -13.302 -16.726 1.00 42.06 218 MET A O 1
ATOM 1638 N N . PHE A 1 219 ? -26.668 -13.343 -17.640 1.00 42.12 219 PHE A N 1
ATOM 1639 C CA . PHE A 1 219 ? -27.369 -12.970 -16.408 1.00 42.12 219 PHE A CA 1
ATOM 1640 C C . PHE A 1 219 ? -27.248 -14.047 -15.310 1.00 42.12 219 PHE A C 1
ATOM 1642 O O . PHE A 1 219 ? -27.110 -13.724 -14.126 1.00 42.12 219 PHE A O 1
ATOM 1649 N N . SER A 1 220 ? -27.180 -15.330 -15.691 1.00 46.28 220 SER A N 1
ATOM 1650 C CA . SER A 1 220 ? -27.074 -16.453 -14.743 1.00 46.28 220 SER A CA 1
ATOM 1651 C C . SER A 1 220 ? -25.708 -16.515 -14.031 1.00 46.28 220 SER A C 1
ATOM 1653 O O . SER A 1 220 ? -25.635 -16.766 -12.824 1.00 46.28 220 SER A O 1
ATOM 1655 N N . CYS A 1 221 ? -24.609 -16.216 -14.736 1.00 49.53 221 CYS A N 1
ATOM 1656 C CA . CYS A 1 221 ? -23.265 -16.152 -14.140 1.00 49.53 221 CYS A CA 1
ATOM 1657 C C . CYS A 1 221 ? -23.030 -14.856 -13.345 1.00 49.53 221 CYS A C 1
ATOM 1659 O O . CYS A 1 221 ? -22.303 -14.863 -12.346 1.00 49.53 221 CYS A O 1
ATOM 1661 N N . THR A 1 222 ? -23.674 -13.754 -13.739 1.00 49.41 222 THR A N 1
ATOM 1662 C CA . THR A 1 222 ? -23.577 -12.460 -13.041 1.00 49.41 222 THR A CA 1
ATOM 1663 C C . THR A 1 222 ? -24.291 -12.501 -11.683 1.00 49.41 222 THR A C 1
ATOM 1665 O O . THR A 1 222 ? -23.749 -12.024 -10.683 1.00 49.41 222 THR A O 1
ATOM 1668 N N . GLY A 1 223 ? -25.447 -13.173 -11.594 1.00 55.19 223 GLY A N 1
ATOM 1669 C CA . GLY A 1 223 ? -26.136 -13.423 -10.321 1.00 55.19 223 GLY A CA 1
ATOM 1670 C C . GLY A 1 223 ? -25.332 -14.309 -9.358 1.00 55.19 223 GLY A C 1
ATOM 1671 O O . GLY A 1 223 ? -25.179 -13.967 -8.183 1.00 55.19 223 GLY A O 1
ATOM 1672 N N . CYS A 1 224 ? -24.740 -15.404 -9.856 1.00 56.69 224 CYS A N 1
ATOM 1673 C CA . CYS A 1 224 ? -23.916 -16.305 -9.038 1.00 56.69 224 CYS A CA 1
ATOM 1674 C C . CYS A 1 224 ? -22.621 -15.645 -8.543 1.00 56.69 224 CYS A C 1
ATOM 1676 O O . CYS A 1 224 ? -22.285 -15.759 -7.366 1.00 56.69 224 CYS A O 1
ATOM 1678 N N . SER A 1 225 ? -21.899 -14.927 -9.407 1.00 54.28 225 SER A N 1
ATOM 1679 C CA . SER A 1 225 ? -20.643 -14.256 -9.033 1.00 54.28 225 SER A CA 1
ATOM 1680 C C . SER A 1 225 ? -20.864 -13.102 -8.049 1.00 54.28 225 SER A C 1
ATOM 1682 O O . SER A 1 225 ? -20.088 -12.949 -7.105 1.00 54.28 225 SER A O 1
ATOM 1684 N N . SER A 1 226 ? -21.956 -12.344 -8.193 1.00 56.16 226 SER A N 1
ATOM 1685 C CA . SER A 1 226 ? -22.360 -11.313 -7.228 1.00 56.16 226 SER A CA 1
ATOM 1686 C C . SER A 1 226 ? -22.771 -11.908 -5.872 1.00 56.16 226 SER A C 1
ATOM 1688 O O . SER A 1 226 ? -22.381 -11.392 -4.819 1.00 56.16 226 SER A O 1
ATOM 1690 N N . GLY A 1 227 ? -23.486 -13.041 -5.878 1.00 59.06 227 GLY A N 1
ATOM 1691 C CA . GLY A 1 227 ? -23.844 -13.788 -4.668 1.00 59.06 227 GLY A CA 1
ATOM 1692 C C . GLY A 1 227 ? -22.622 -14.347 -3.934 1.00 59.06 227 GLY A C 1
ATOM 1693 O O . GLY A 1 227 ? -22.477 -14.143 -2.729 1.00 59.06 227 GLY A O 1
ATOM 1694 N N . ILE A 1 228 ? -21.689 -14.964 -4.666 1.00 60.72 228 ILE A N 1
ATOM 1695 C CA . ILE A 1 228 ? -20.425 -15.486 -4.128 1.00 60.72 228 ILE A CA 1
ATOM 1696 C C . ILE A 1 228 ? -19.556 -14.348 -3.581 1.00 60.72 228 ILE A C 1
ATOM 1698 O O . ILE A 1 228 ? -19.045 -14.461 -2.470 1.00 60.72 228 ILE A O 1
ATOM 1702 N N . ALA A 1 229 ? -19.434 -13.225 -4.295 1.00 59.50 229 ALA A N 1
ATOM 1703 C CA . ALA A 1 229 ? -18.687 -12.060 -3.824 1.00 59.50 229 ALA A CA 1
ATOM 1704 C C . ALA A 1 229 ? -19.304 -11.447 -2.556 1.00 59.50 229 ALA A C 1
ATOM 1706 O O . ALA A 1 229 ? -18.578 -11.052 -1.645 1.00 59.50 229 ALA A O 1
ATOM 1707 N N . SER A 1 230 ? -20.635 -11.394 -2.470 1.00 62.50 230 SER A N 1
ATOM 1708 C CA . SER A 1 230 ? -21.343 -10.901 -1.284 1.00 62.50 230 SER A CA 1
ATOM 1709 C C . SER A 1 230 ? -21.156 -11.837 -0.093 1.00 62.50 230 SER A C 1
ATOM 1711 O O . SER A 1 230 ? -20.889 -11.373 1.011 1.00 62.50 230 SER A O 1
ATOM 1713 N N . CYS A 1 231 ? -21.203 -13.149 -0.325 1.00 60.72 231 CYS A N 1
ATOM 1714 C CA . CYS A 1 231 ? -20.921 -14.173 0.675 1.00 60.72 231 CYS A CA 1
ATOM 1715 C C . CYS A 1 231 ? -19.464 -14.087 1.166 1.00 60.72 231 CYS A C 1
ATOM 1717 O O . CYS A 1 231 ? -19.200 -14.055 2.363 1.00 60.72 231 CYS A O 1
ATOM 1719 N N . LEU A 1 232 ? -18.508 -13.941 0.249 1.00 64.94 232 LEU A N 1
ATOM 1720 C CA . LEU A 1 232 ? -17.078 -13.804 0.541 1.00 64.94 232 LEU A CA 1
ATOM 1721 C C . LEU A 1 232 ? -16.749 -12.574 1.400 1.00 64.94 232 LEU A C 1
ATOM 1723 O O . LEU A 1 232 ? -15.877 -12.658 2.260 1.00 64.94 232 LEU A O 1
ATOM 1727 N N . VAL A 1 233 ? -17.462 -11.456 1.233 1.00 64.56 233 VAL A N 1
ATOM 1728 C CA . VAL A 1 233 ? -17.292 -10.254 2.077 1.00 64.56 233 VAL A CA 1
ATOM 1729 C C . VAL A 1 233 ? -17.679 -10.520 3.536 1.00 64.56 233 VAL A C 1
ATOM 1731 O O . VAL A 1 233 ? -17.070 -9.962 4.449 1.00 64.56 233 VAL A O 1
ATOM 1734 N N . VAL A 1 234 ? -18.653 -11.401 3.767 1.00 69.56 234 VAL A N 1
ATOM 1735 C CA . VAL A 1 234 ? -19.078 -11.807 5.115 1.00 69.56 234 VAL A CA 1
ATOM 1736 C C . VAL A 1 234 ? -17.961 -12.615 5.794 1.00 69.56 234 VAL A C 1
ATOM 1738 O O . VAL A 1 234 ? -17.644 -12.369 6.954 1.00 69.56 234 VAL A O 1
ATOM 1741 N N . TYR A 1 235 ? -17.295 -13.507 5.052 1.00 65.69 235 TYR A N 1
ATOM 1742 C CA . TYR A 1 235 ? -16.226 -14.371 5.576 1.00 65.69 235 TYR A CA 1
ATOM 1743 C C . TYR A 1 235 ? -14.829 -13.734 5.599 1.00 65.69 235 TYR A C 1
ATOM 1745 O O . TYR A 1 235 ? -13.961 -14.192 6.342 1.00 65.69 235 TYR A O 1
ATOM 1753 N N . GLY A 1 236 ? -14.599 -12.697 4.794 1.00 68.56 236 GLY A N 1
ATOM 1754 C CA . GLY A 1 236 ? -13.290 -12.081 4.612 1.00 68.56 236 GLY A CA 1
ATOM 1755 C C . GLY A 1 236 ? -13.388 -10.589 4.381 1.00 68.56 236 GLY A C 1
ATOM 1756 O O . GLY A 1 236 ? -13.369 -10.120 3.243 1.00 68.56 236 GLY A O 1
ATOM 1757 N N . ASN A 1 237 ? -13.450 -9.830 5.471 1.00 78.81 237 ASN A N 1
ATOM 1758 C CA . ASN A 1 237 ? -13.429 -8.377 5.414 1.00 78.81 237 ASN A CA 1
ATOM 1759 C C . ASN A 1 237 ? -12.251 -7.808 6.202 1.00 78.81 237 ASN A C 1
ATOM 1761 O O . ASN A 1 237 ? -11.817 -8.345 7.218 1.00 78.81 237 ASN A O 1
ATOM 1765 N N . ARG A 1 238 ? -11.758 -6.656 5.740 1.00 82.31 238 ARG A N 1
ATOM 1766 C CA . ARG A 1 238 ? -10.673 -5.929 6.404 1.00 82.31 238 ARG A CA 1
ATOM 1767 C C . ARG A 1 238 ? -11.021 -5.570 7.855 1.00 82.31 238 ARG A C 1
ATOM 1769 O O . ARG A 1 238 ? -10.128 -5.474 8.687 1.00 82.31 238 ARG A O 1
ATOM 1776 N N . TRP A 1 239 ? -12.298 -5.377 8.177 1.00 85.44 239 TRP A N 1
ATOM 1777 C CA . TRP A 1 239 ? -12.746 -5.029 9.527 1.00 85.44 239 TRP A CA 1
ATOM 1778 C C . TRP A 1 239 ? -12.643 -6.201 10.511 1.00 85.44 239 TRP A C 1
ATOM 1780 O O . TRP A 1 239 ? -12.428 -5.973 11.697 1.00 85.44 239 TRP A O 1
ATOM 1790 N N . GLY A 1 240 ? -12.656 -7.443 10.024 1.00 86.06 240 GLY A N 1
ATOM 1791 C CA . GLY A 1 240 ? -12.440 -8.645 10.822 1.00 86.06 240 GLY A CA 1
ATOM 1792 C C . GLY A 1 240 ? -11.086 -8.640 11.525 1.00 86.06 240 GLY A C 1
ATOM 1793 O O . GLY A 1 240 ? -10.998 -9.105 12.660 1.00 86.06 240 GLY A O 1
ATOM 1794 N N . PHE A 1 241 ? -10.051 -8.037 10.922 1.00 85.88 241 PHE A N 1
ATOM 1795 C CA . PHE A 1 241 ? -8.742 -7.853 11.561 1.00 85.88 241 PHE A CA 1
ATOM 1796 C C . PHE A 1 241 ? -8.809 -6.971 12.814 1.00 85.88 241 PHE A C 1
ATOM 1798 O O . PHE A 1 241 ? -8.079 -7.215 13.772 1.00 85.88 241 PHE A O 1
ATOM 1805 N N . VAL A 1 242 ? -9.714 -5.987 12.855 1.00 87.50 242 VAL A N 1
ATOM 1806 C CA . VAL A 1 242 ? -9.927 -5.158 14.053 1.00 87.50 242 VAL A CA 1
ATOM 1807 C C . VAL A 1 242 ? -10.383 -6.051 15.209 1.00 87.50 242 VAL A C 1
ATOM 1809 O O . VAL A 1 242 ? -9.795 -6.014 16.287 1.00 87.50 242 VAL A O 1
ATOM 1812 N N . HIS A 1 243 ? -11.352 -6.937 14.965 1.00 87.69 243 HIS A N 1
ATOM 1813 C CA . HIS A 1 243 ? -11.825 -7.895 15.966 1.00 87.69 243 HIS A CA 1
ATOM 1814 C C . HIS A 1 243 ? -10.831 -9.017 16.285 1.00 87.69 243 HIS A C 1
ATOM 1816 O O . HIS A 1 243 ? -10.832 -9.494 17.419 1.00 87.69 243 HIS A O 1
ATOM 1822 N N . VAL A 1 244 ? -9.956 -9.415 15.351 1.00 87.19 244 VAL A N 1
ATOM 1823 C CA . VAL A 1 244 ? -8.838 -10.326 15.668 1.00 87.19 244 VAL A CA 1
ATOM 1824 C C . VAL A 1 244 ? -7.944 -9.697 16.734 1.00 87.19 244 VAL A C 1
ATOM 1826 O O . VAL A 1 244 ? -7.610 -10.367 17.704 1.00 87.19 244 VAL A O 1
ATOM 1829 N N . GLY A 1 245 ? -7.609 -8.410 16.601 1.00 80.25 245 GLY A N 1
ATOM 1830 C CA . GLY A 1 245 ? -6.763 -7.718 17.578 1.00 80.25 245 GLY A CA 1
ATOM 1831 C C . GLY A 1 245 ? -7.399 -7.577 18.955 1.00 80.25 245 GLY A C 1
ATOM 1832 O O . GLY A 1 245 ? -6.694 -7.628 19.953 1.00 80.25 245 GLY A O 1
ATOM 1833 N N . VAL A 1 246 ? -8.722 -7.426 19.012 1.00 82.44 246 VAL A N 1
ATOM 1834 C CA . VAL A 1 246 ? -9.459 -7.196 20.264 1.00 82.44 246 VAL A CA 1
ATOM 1835 C C . VAL A 1 246 ? -9.811 -8.494 20.988 1.00 82.44 246 VAL A C 1
ATOM 1837 O O . VAL A 1 246 ? -9.606 -8.607 22.193 1.00 82.44 246 VAL A O 1
ATOM 1840 N N . TYR A 1 247 ? -10.357 -9.472 20.265 1.00 82.38 247 TYR A N 1
ATOM 1841 C CA . TYR A 1 247 ? -10.921 -10.692 20.853 1.00 82.38 247 TYR A CA 1
ATOM 1842 C C . TYR A 1 247 ? -10.055 -11.930 20.645 1.00 82.38 247 TYR A C 1
ATOM 1844 O O . TYR A 1 247 ? -10.391 -12.990 21.166 1.00 82.38 247 TYR A O 1
ATOM 1852 N N . ASN A 1 248 ? -8.963 -11.813 19.883 1.00 78.44 248 ASN A N 1
ATOM 1853 C CA . ASN A 1 248 ? -8.000 -12.886 19.658 1.00 78.44 248 ASN A CA 1
ATOM 1854 C C . ASN A 1 248 ? -8.637 -14.187 19.122 1.00 78.44 248 ASN A C 1
ATOM 1856 O O . ASN A 1 248 ? -8.240 -15.297 19.466 1.00 78.44 248 ASN A O 1
ATOM 1860 N N . LYS A 1 249 ? -9.667 -14.034 18.282 1.00 84.62 249 LYS A N 1
ATOM 1861 C CA . LYS A 1 249 ? -10.384 -15.119 17.597 1.00 84.62 249 LYS A CA 1
ATOM 1862 C C . LYS A 1 249 ? -9.859 -15.304 16.164 1.00 84.62 249 LYS A C 1
ATOM 1864 O O . LYS A 1 249 ? -9.142 -14.458 15.623 1.00 84.62 249 LYS A O 1
ATOM 1869 N N . GLY A 1 250 ? -10.239 -16.410 15.522 1.00 83.94 250 GLY A N 1
ATOM 1870 C CA . GLY A 1 250 ? -9.912 -16.673 14.116 1.00 83.94 250 GLY A CA 1
ATOM 1871 C C . GLY A 1 250 ? -10.558 -15.663 13.155 1.00 83.94 250 GLY A C 1
ATOM 1872 O O . GLY A 1 250 ? -11.701 -15.262 13.362 1.00 83.94 250 GLY A O 1
ATOM 1873 N N . ILE A 1 251 ? -9.845 -15.294 12.082 1.00 85.62 251 ILE A N 1
ATOM 1874 C CA . ILE A 1 251 ? -10.238 -14.227 11.140 1.00 85.62 251 ILE A CA 1
ATOM 1875 C C . ILE A 1 251 ? -11.614 -14.434 10.500 1.00 85.62 251 ILE A C 1
ATOM 1877 O O . ILE A 1 251 ? -12.335 -13.470 10.258 1.00 85.62 251 ILE A O 1
ATOM 1881 N N . VAL A 1 252 ? -11.996 -15.682 10.229 1.00 86.00 252 VAL A N 1
ATOM 1882 C CA . VAL A 1 252 ? -13.292 -15.994 9.615 1.00 86.00 252 VAL A CA 1
ATOM 1883 C C . VAL A 1 252 ? -14.418 -15.680 10.595 1.00 86.00 252 VAL A C 1
ATOM 1885 O O . VAL A 1 252 ? -15.341 -14.947 10.259 1.00 86.00 252 VAL A O 1
ATOM 1888 N N . GLN A 1 253 ? -14.306 -16.166 11.834 1.00 87.25 253 GLN A N 1
ATOM 1889 C CA . GLN A 1 253 ? -15.300 -15.911 12.874 1.00 87.25 253 GLN A CA 1
ATOM 1890 C C . GLN A 1 253 ? -15.388 -14.420 13.203 1.00 87.25 253 GLN A C 1
ATOM 1892 O O . GLN A 1 253 ? -16.481 -13.872 13.283 1.00 87.25 253 GLN A O 1
ATOM 1897 N N . THR A 1 254 ? -14.250 -13.733 13.330 1.00 87.94 254 THR A N 1
ATOM 1898 C CA . THR A 1 254 ? -14.269 -12.291 13.591 1.00 87.94 254 THR A CA 1
ATOM 1899 C C . THR A 1 254 ? -14.851 -11.507 12.425 1.00 87.94 254 THR A C 1
ATOM 1901 O O . THR A 1 254 ? -15.566 -10.539 12.657 1.00 87.94 254 THR A O 1
ATOM 1904 N N . SER A 1 255 ? -14.597 -11.908 11.178 1.00 86.56 255 SER A N 1
ATOM 1905 C CA . SER A 1 255 ? -15.188 -11.266 9.997 1.00 86.56 255 SER A CA 1
ATOM 1906 C C . SER A 1 255 ? -16.714 -11.379 9.999 1.00 86.56 255 SER A C 1
ATOM 1908 O O . SER A 1 255 ? -17.376 -10.366 9.762 1.00 86.56 255 SER A O 1
ATOM 1910 N N . LEU A 1 256 ? -17.248 -12.558 10.346 1.00 88.19 256 LEU A N 1
ATOM 1911 C CA . LEU A 1 256 ? -18.685 -12.805 10.501 1.00 88.19 256 LEU A CA 1
ATOM 1912 C C . LEU A 1 256 ? -19.294 -11.924 11.596 1.00 88.19 256 LEU A C 1
ATOM 1914 O O . LEU A 1 256 ? -20.207 -11.149 11.310 1.00 88.19 256 LEU A O 1
ATOM 1918 N N . ASP A 1 257 ? -18.733 -11.988 12.809 1.00 90.06 257 ASP A N 1
ATOM 1919 C CA . ASP A 1 257 ? -19.199 -11.223 13.972 1.00 90.06 257 ASP A CA 1
ATOM 1920 C C . ASP A 1 257 ? -19.221 -9.714 13.649 1.00 90.06 257 ASP A C 1
ATOM 1922 O O . ASP A 1 257 ? -20.191 -9.009 13.931 1.00 90.06 257 ASP A O 1
ATOM 1926 N N . THR A 1 258 ? -18.167 -9.208 12.991 1.00 89.62 258 THR A N 1
ATOM 1927 C CA . THR A 1 258 ? -18.079 -7.788 12.603 1.00 89.62 258 THR A CA 1
ATOM 1928 C C . THR A 1 258 ? -19.168 -7.403 11.610 1.00 89.62 258 THR A C 1
ATOM 1930 O O . THR A 1 258 ? -19.809 -6.361 11.757 1.00 89.62 258 THR A O 1
ATOM 1933 N N . TRP A 1 259 ? -19.369 -8.226 10.580 1.00 87.44 259 TRP A N 1
ATOM 1934 C CA . TRP A 1 259 ? -20.326 -7.927 9.523 1.00 87.44 259 TRP A CA 1
ATOM 1935 C C . TRP A 1 259 ? -21.767 -7.961 10.035 1.00 87.44 259 TRP A C 1
ATOM 1937 O O . TRP A 1 259 ? -22.583 -7.123 9.651 1.00 87.44 259 TRP A O 1
ATOM 1947 N N . GLU A 1 260 ? -22.073 -8.878 10.953 1.00 89.31 260 GLU A N 1
ATOM 1948 C CA . GLU A 1 260 ? -23.378 -8.936 11.604 1.00 89.31 260 GLU A CA 1
ATOM 1949 C C . GLU A 1 260 ? -23.656 -7.681 12.442 1.00 89.31 260 GLU A C 1
ATOM 1951 O O . GLU A 1 260 ? -24.738 -7.099 12.336 1.00 89.31 260 GLU A O 1
ATOM 1956 N N . ILE A 1 261 ? -22.673 -7.214 13.220 1.00 89.06 261 ILE A N 1
ATOM 1957 C CA . ILE A 1 261 ? -22.794 -5.970 13.994 1.00 89.06 261 ILE A CA 1
ATOM 1958 C C . ILE A 1 261 ? -23.044 -4.780 13.062 1.00 89.06 261 ILE A C 1
ATOM 1960 O O . ILE A 1 261 ? -23.937 -3.971 13.321 1.00 89.06 261 ILE A O 1
ATOM 1964 N N . PHE A 1 262 ? -22.316 -4.684 11.947 1.00 88.88 262 PHE A N 1
ATOM 1965 C CA . PHE A 1 262 ? -22.526 -3.606 10.979 1.00 88.88 262 PHE A CA 1
ATOM 1966 C C . PHE A 1 262 ? -23.923 -3.610 10.372 1.00 88.88 262 PHE A C 1
ATOM 1968 O O . PHE A 1 262 ? -24.513 -2.537 10.232 1.00 88.88 262 PHE A O 1
ATOM 1975 N N . ARG A 1 263 ? -24.472 -4.788 10.065 1.00 87.69 263 ARG A N 1
ATOM 1976 C CA . ARG A 1 263 ? -25.838 -4.908 9.552 1.00 87.69 263 ARG A CA 1
ATOM 1977 C C . ARG A 1 263 ? -26.872 -4.514 10.599 1.00 87.69 263 ARG A C 1
ATOM 1979 O O . ARG A 1 263 ? -27.784 -3.757 10.288 1.00 87.69 263 ARG A O 1
ATOM 1986 N N . ARG A 1 264 ? -26.709 -4.979 11.843 1.00 91.06 264 ARG A N 1
ATOM 1987 C CA . ARG A 1 264 ? -27.621 -4.651 12.953 1.00 91.06 264 ARG A CA 1
ATOM 1988 C C . ARG A 1 264 ? -27.673 -3.149 13.240 1.00 91.06 264 ARG A C 1
ATOM 1990 O O . ARG A 1 264 ? -28.742 -2.636 13.540 1.00 91.06 264 ARG A O 1
ATOM 1997 N N . VAL A 1 265 ? -26.540 -2.451 13.137 1.00 91.12 265 VAL A N 1
ATOM 1998 C CA . VAL A 1 265 ? -26.453 -0.998 13.386 1.00 91.12 265 VAL A CA 1
ATOM 1999 C C . VAL A 1 265 ? -26.733 -0.163 12.123 1.00 91.12 265 VAL A C 1
ATOM 2001 O O . VAL A 1 265 ? -26.921 1.045 12.213 1.00 91.12 265 VAL A O 1
ATOM 2004 N N . GLY A 1 266 ? -26.781 -0.776 10.936 1.00 86.69 266 GLY A N 1
ATOM 2005 C CA . GLY A 1 266 ? -27.009 -0.066 9.672 1.00 86.69 266 GLY A CA 1
ATOM 2006 C C . GLY A 1 266 ? -25.790 0.711 9.153 1.00 86.69 266 GLY A C 1
ATOM 2007 O O . GLY A 1 266 ? -25.940 1.689 8.426 1.00 86.69 266 GLY A O 1
ATOM 2008 N N . MET A 1 267 ? -24.567 0.291 9.497 1.00 85.62 267 MET A N 1
ATOM 2009 C CA . MET A 1 267 ? -23.319 0.972 9.098 1.00 85.62 267 MET A CA 1
ATOM 2010 C C . MET A 1 267 ? -22.787 0.567 7.711 1.00 85.62 267 MET A C 1
ATOM 2012 O O . MET A 1 267 ? -21.719 1.023 7.297 1.00 85.62 267 MET A O 1
ATOM 2016 N N . GLU A 1 268 ? -23.511 -0.262 6.956 1.00 80.62 268 GLU A N 1
ATOM 2017 C CA . GLU A 1 268 ? -23.058 -0.760 5.648 1.00 80.62 268 GLU A CA 1
ATOM 2018 C C . GLU A 1 268 ? -22.793 0.375 4.641 1.00 80.62 268 GLU A C 1
ATOM 2020 O O . GLU A 1 268 ? -21.786 0.361 3.928 1.00 80.62 268 GLU A O 1
ATOM 2025 N N . GLN A 1 269 ? -23.654 1.400 4.613 1.00 78.56 269 GLN A N 1
ATOM 2026 C CA . GLN A 1 269 ? -23.488 2.549 3.717 1.00 78.56 269 GLN A CA 1
ATOM 2027 C C . GLN A 1 269 ? -22.250 3.382 4.075 1.00 78.56 269 GLN A C 1
ATOM 2029 O O . GLN A 1 269 ? -21.525 3.817 3.179 1.00 78.56 269 GLN A O 1
ATOM 2034 N N . LEU A 1 270 ? -21.968 3.542 5.372 1.00 81.81 270 LEU A N 1
ATOM 2035 C CA . LEU A 1 270 ? -20.790 4.255 5.866 1.00 81.81 270 LEU A CA 1
ATOM 2036 C C . LEU A 1 270 ? -19.504 3.537 5.440 1.00 81.81 270 LEU A C 1
ATOM 2038 O O . LEU A 1 270 ? -18.598 4.155 4.887 1.00 81.81 270 LEU A O 1
ATOM 2042 N N . ILE A 1 271 ? -19.453 2.216 5.605 1.00 79.75 271 ILE A N 1
ATOM 2043 C CA . ILE A 1 271 ? -18.295 1.402 5.214 1.00 79.75 271 ILE A CA 1
ATOM 2044 C C . ILE A 1 271 ? -18.067 1.445 3.702 1.00 79.75 271 ILE A C 1
ATOM 2046 O O . ILE A 1 271 ? -16.928 1.546 3.253 1.00 79.75 271 ILE A O 1
ATOM 2050 N N . ASN A 1 272 ? -19.138 1.416 2.906 1.00 77.31 272 ASN A N 1
ATOM 2051 C CA . ASN A 1 272 ? -19.047 1.546 1.450 1.00 77.31 272 ASN A CA 1
ATOM 2052 C C . ASN A 1 272 ? -18.592 2.943 0.989 1.00 77.31 272 ASN A C 1
ATOM 2054 O O . ASN A 1 272 ? -18.213 3.108 -0.176 1.00 77.31 272 ASN A O 1
ATOM 2058 N N . SER A 1 273 ? -18.642 3.942 1.873 1.00 77.69 273 SER A N 1
ATOM 2059 C CA . SER A 1 273 ? -18.133 5.291 1.625 1.00 77.69 273 SER A CA 1
ATOM 2060 C C . SER A 1 273 ? -16.675 5.492 2.060 1.00 77.69 273 SER A C 1
ATOM 2062 O O . SER A 1 273 ? -16.095 6.520 1.716 1.00 77.69 273 SER A O 1
ATOM 2064 N N . ASP A 1 274 ? -16.061 4.518 2.748 1.00 83.12 274 ASP A N 1
ATOM 2065 C CA . ASP A 1 274 ? -14.662 4.603 3.177 1.00 83.12 274 ASP A CA 1
ATOM 2066 C C . ASP A 1 274 ? -13.704 4.683 1.981 1.00 83.12 274 ASP A C 1
ATOM 2068 O O . ASP A 1 274 ? -13.716 3.844 1.078 1.00 83.12 274 ASP A O 1
ATOM 2072 N N . LEU A 1 275 ? -12.826 5.685 2.016 1.00 86.06 275 LEU A N 1
ATOM 2073 C CA . LEU A 1 275 ? -11.796 5.911 1.003 1.00 86.06 275 LEU A CA 1
ATOM 2074 C C . LEU A 1 275 ? -10.397 5.542 1.478 1.00 86.06 275 LEU A C 1
ATOM 2076 O O . LEU A 1 275 ? -9.456 5.651 0.694 1.00 86.06 275 LEU A O 1
ATOM 2080 N N . THR A 1 276 ? -10.233 5.083 2.720 1.00 85.56 276 THR A N 1
ATOM 2081 C CA . THR A 1 276 ? -8.911 4.833 3.311 1.00 85.56 276 THR A CA 1
ATOM 2082 C C . THR A 1 276 ? -8.079 3.886 2.448 1.00 85.56 276 THR A C 1
ATOM 2084 O O . THR A 1 276 ? -6.918 4.166 2.160 1.00 85.56 276 THR A O 1
ATOM 2087 N N . SER A 1 277 ? -8.683 2.797 1.947 1.00 83.75 277 SER A N 1
ATOM 2088 C CA . SER A 1 277 ? -7.969 1.856 1.066 1.00 83.75 277 SER A CA 1
ATOM 2089 C C . SER A 1 277 ? -7.501 2.508 -0.232 1.00 83.75 277 SER A C 1
ATOM 2091 O O . SER A 1 277 ? -6.385 2.257 -0.683 1.00 83.75 277 SER A O 1
ATOM 2093 N N . SER A 1 278 ? -8.362 3.326 -0.841 1.00 87.94 278 SER A N 1
ATOM 2094 C CA . SER A 1 278 ? -8.063 4.007 -2.097 1.00 87.94 278 SER A CA 1
ATOM 2095 C C . SER A 1 278 ? -6.979 5.055 -1.901 1.00 87.94 278 SER A C 1
ATOM 2097 O O . SER A 1 278 ? -6.034 5.091 -2.675 1.00 87.94 278 SER A O 1
ATOM 2099 N N . VAL A 1 279 ? -7.056 5.853 -0.837 1.00 89.38 279 VAL A N 1
ATOM 2100 C CA . VAL A 1 279 ? -6.038 6.860 -0.514 1.00 89.38 279 VAL A CA 1
ATOM 2101 C C . VAL A 1 279 ? -4.671 6.202 -0.315 1.00 89.38 279 VAL A C 1
ATOM 2103 O O . VAL A 1 279 ? -3.695 6.636 -0.923 1.00 89.38 279 VAL A O 1
ATOM 2106 N N . CYS A 1 280 ? -4.591 5.112 0.460 1.00 88.19 280 CYS A N 1
ATOM 2107 C CA . CYS A 1 280 ? -3.344 4.361 0.637 1.00 88.19 280 CYS A CA 1
ATOM 2108 C C . CYS A 1 280 ? -2.799 3.809 -0.688 1.00 88.19 280 CYS A C 1
ATOM 2110 O O . CYS A 1 280 ? -1.596 3.887 -0.931 1.00 88.19 280 CYS A O 1
ATOM 2112 N N . PHE A 1 281 ? -3.670 3.290 -1.560 1.00 89.00 281 PHE A N 1
ATOM 2113 C CA . PHE A 1 281 ? -3.273 2.816 -2.887 1.00 89.00 281 PHE A CA 1
ATOM 2114 C C . PHE A 1 281 ? -2.701 3.950 -3.751 1.00 89.00 281 PHE A C 1
ATOM 2116 O O . PHE A 1 281 ? -1.615 3.804 -4.307 1.00 89.00 281 PHE A O 1
ATOM 2123 N N . PHE A 1 282 ? -3.377 5.102 -3.806 1.00 91.50 282 PHE A N 1
ATOM 2124 C CA . PHE A 1 282 ? -2.922 6.268 -4.569 1.00 91.50 282 PHE A CA 1
ATOM 2125 C C . PHE A 1 282 ? -1.569 6.789 -4.071 1.00 91.50 282 PHE A C 1
ATOM 2127 O O . PHE A 1 282 ? -0.712 7.115 -4.893 1.00 91.50 282 PHE A O 1
ATOM 2134 N N . TYR A 1 283 ? -1.337 6.807 -2.755 1.00 90.88 283 TYR A N 1
ATOM 2135 C CA . TYR A 1 283 ? -0.024 7.132 -2.191 1.00 90.88 283 TYR A CA 1
ATOM 2136 C C . TYR A 1 283 ? 1.054 6.115 -2.560 1.00 90.88 283 TYR A C 1
ATOM 2138 O O . TYR A 1 283 ? 2.167 6.516 -2.896 1.00 90.88 283 TYR A O 1
ATOM 2146 N N . GLY A 1 284 ? 0.734 4.819 -2.523 1.00 89.12 284 GLY A N 1
ATOM 2147 C CA . GLY A 1 284 ? 1.655 3.764 -2.945 1.00 89.12 284 GLY A CA 1
ATOM 2148 C C . GLY A 1 284 ? 2.076 3.930 -4.405 1.00 89.12 284 GLY A C 1
ATOM 2149 O O . GLY A 1 284 ? 3.268 3.917 -4.711 1.00 89.12 284 GLY A O 1
ATOM 2150 N N . VAL A 1 285 ? 1.109 4.183 -5.293 1.00 91.56 285 VAL A N 1
ATOM 2151 C CA . VAL A 1 285 ? 1.359 4.452 -6.717 1.00 91.56 285 VAL A CA 1
ATOM 2152 C C . VAL A 1 285 ? 2.185 5.726 -6.906 1.00 91.56 285 VAL A C 1
ATOM 2154 O O . VAL A 1 285 ? 3.175 5.701 -7.633 1.00 91.56 285 VAL A O 1
ATOM 2157 N N . ALA A 1 286 ? 1.856 6.816 -6.206 1.00 92.00 286 ALA A N 1
ATOM 2158 C CA . ALA A 1 286 ? 2.611 8.067 -6.279 1.00 92.00 286 ALA A CA 1
ATOM 2159 C C . ALA A 1 286 ? 4.068 7.882 -5.818 1.00 92.00 286 ALA A C 1
ATOM 2161 O O . ALA A 1 286 ? 4.996 8.332 -6.488 1.00 92.00 286 ALA A O 1
ATOM 2162 N N . GLY A 1 287 ? 4.285 7.178 -4.703 1.00 90.88 287 GLY A N 1
ATOM 2163 C CA . GLY A 1 287 ? 5.624 6.891 -4.189 1.00 90.88 287 GLY A CA 1
ATOM 2164 C C . GLY A 1 287 ? 6.442 6.016 -5.137 1.00 90.88 287 GLY A C 1
ATOM 2165 O O . GLY A 1 287 ? 7.605 6.322 -5.412 1.00 90.88 287 GLY A O 1
ATOM 2166 N N . GLY A 1 288 ? 5.822 4.976 -5.703 1.00 89.44 288 GLY A N 1
ATOM 2167 C CA . GLY A 1 288 ? 6.434 4.136 -6.733 1.00 89.44 288 GLY A CA 1
ATOM 2168 C C . GLY A 1 288 ? 6.779 4.920 -8.002 1.00 89.44 288 GLY A C 1
ATOM 2169 O O . GLY A 1 288 ? 7.869 4.754 -8.553 1.00 89.44 288 GLY A O 1
ATOM 2170 N N . ALA A 1 289 ? 5.901 5.830 -8.427 1.00 92.44 289 ALA A N 1
ATOM 2171 C CA . ALA A 1 289 ? 6.127 6.680 -9.588 1.00 92.44 289 ALA A CA 1
ATOM 2172 C C . ALA A 1 289 ? 7.310 7.639 -9.379 1.00 92.44 289 ALA A C 1
ATOM 2174 O O . ALA A 1 289 ? 8.170 7.727 -10.251 1.00 92.44 289 ALA A O 1
ATOM 2175 N N . ILE A 1 290 ? 7.434 8.277 -8.207 1.00 92.38 290 ILE A N 1
ATOM 2176 C CA . ILE A 1 290 ? 8.601 9.116 -7.871 1.00 92.38 290 ILE A CA 1
ATOM 2177 C C . ILE A 1 290 ? 9.892 8.292 -7.926 1.00 92.38 290 ILE A C 1
ATOM 2179 O O . ILE A 1 290 ? 10.863 8.712 -8.555 1.00 92.38 290 ILE A O 1
ATOM 2183 N N . CYS A 1 291 ? 9.906 7.102 -7.315 1.00 89.88 291 CYS A N 1
ATOM 2184 C CA . CYS A 1 291 ? 11.080 6.224 -7.340 1.00 89.88 291 CYS A CA 1
ATOM 2185 C C . CYS A 1 291 ? 11.460 5.819 -8.771 1.00 89.88 291 CYS A C 1
ATOM 2187 O O . CYS A 1 291 ? 12.642 5.788 -9.113 1.00 89.88 291 CYS A O 1
ATOM 2189 N N . THR A 1 292 ? 10.457 5.545 -9.608 1.00 89.94 292 THR A N 1
ATOM 2190 C CA . THR A 1 292 ? 10.643 5.174 -11.015 1.00 89.94 292 THR A CA 1
ATOM 2191 C C . THR A 1 292 ? 11.170 6.344 -11.838 1.00 89.94 292 THR A C 1
ATOM 2193 O O . THR A 1 292 ? 12.091 6.155 -12.624 1.00 89.94 292 THR A O 1
ATOM 2196 N N . LEU A 1 293 ? 10.658 7.561 -11.637 1.00 91.62 293 LEU A N 1
ATOM 2197 C CA . LEU A 1 293 ? 11.155 8.761 -12.316 1.00 91.62 293 LEU A CA 1
ATOM 2198 C C . LEU A 1 293 ? 12.604 9.061 -11.935 1.00 91.62 293 LEU A C 1
ATOM 2200 O O . LEU A 1 293 ? 13.425 9.290 -12.820 1.00 91.62 293 LEU A O 1
ATOM 2204 N N . LEU A 1 294 ? 12.933 9.022 -10.640 1.00 91.06 294 LEU A N 1
ATOM 2205 C CA . LEU A 1 294 ? 14.291 9.278 -10.157 1.00 91.06 294 LEU A CA 1
ATOM 2206 C C . LEU A 1 294 ? 15.272 8.219 -10.670 1.00 91.06 294 LEU A C 1
ATOM 2208 O O . LEU A 1 294 ? 16.296 8.558 -11.261 1.00 91.06 294 LEU A O 1
ATOM 2212 N N . GLY A 1 295 ? 14.944 6.937 -10.488 1.00 87.81 295 GLY A N 1
ATOM 2213 C CA . GLY A 1 295 ? 15.791 5.833 -10.934 1.00 87.81 295 GLY A CA 1
ATOM 2214 C C . GLY A 1 295 ? 15.913 5.761 -12.456 1.00 87.81 295 GLY A C 1
ATOM 2215 O O . GLY A 1 295 ? 17.016 5.617 -12.978 1.00 87.81 295 GLY A O 1
ATOM 2216 N N . GLY A 1 296 ? 14.797 5.905 -13.170 1.00 86.62 296 GLY A N 1
ATOM 2217 C CA . GLY A 1 296 ? 14.741 5.856 -14.630 1.00 86.62 296 GLY A CA 1
ATOM 2218 C C . GLY A 1 296 ? 15.496 7.007 -15.287 1.00 86.62 296 GLY A C 1
ATOM 2219 O O . GLY A 1 296 ? 16.300 6.769 -16.186 1.00 86.62 296 GLY A O 1
ATOM 2220 N N . SER A 1 297 ? 15.315 8.240 -14.801 1.00 88.62 297 SER A N 1
ATOM 2221 C CA . SER A 1 297 ? 16.039 9.410 -15.326 1.00 88.62 297 SER A CA 1
ATOM 2222 C C . SER A 1 297 ? 17.544 9.288 -15.095 1.00 88.62 297 SER A C 1
ATOM 2224 O O . SER A 1 297 ? 18.333 9.538 -16.004 1.00 88.62 297 SER A O 1
ATOM 2226 N N . TRP A 1 298 ? 17.950 8.856 -13.898 1.00 88.06 298 TRP A N 1
ATOM 2227 C CA . TRP A 1 298 ? 19.358 8.639 -13.563 1.00 88.06 298 TRP A CA 1
ATOM 2228 C C . TRP A 1 298 ? 20.007 7.578 -14.463 1.00 88.06 298 TRP A C 1
ATOM 2230 O O . TRP A 1 298 ? 21.074 7.814 -15.030 1.00 88.06 298 TRP A O 1
ATOM 2240 N N . ALA A 1 299 ? 19.346 6.431 -14.649 1.00 86.50 299 ALA A N 1
ATOM 2241 C CA . ALA A 1 299 ? 19.838 5.370 -15.528 1.00 86.50 299 ALA A CA 1
ATOM 2242 C C . ALA A 1 299 ? 19.953 5.828 -16.989 1.00 86.50 299 ALA A C 1
ATOM 2244 O O . ALA A 1 299 ? 20.947 5.525 -17.650 1.00 86.50 299 ALA A O 1
ATOM 2245 N N . PHE A 1 300 ? 18.974 6.597 -17.473 1.00 84.94 300 PHE A N 1
ATOM 2246 C CA . PHE A 1 300 ? 18.983 7.141 -18.829 1.00 84.94 300 PHE A CA 1
ATOM 2247 C C . PHE A 1 300 ? 20.179 8.075 -19.076 1.00 84.94 300 PHE A C 1
ATOM 2249 O O . PHE A 1 300 ? 20.866 7.943 -20.089 1.00 84.94 300 PHE A O 1
ATOM 2256 N N . ILE A 1 301 ? 20.465 8.985 -18.137 1.00 87.06 301 ILE A N 1
ATOM 2257 C CA . ILE A 1 301 ? 21.594 9.924 -18.245 1.00 87.06 301 ILE A CA 1
ATOM 2258 C C . ILE A 1 301 ? 22.928 9.171 -18.293 1.00 87.06 301 ILE A C 1
ATOM 2260 O O . ILE A 1 301 ? 23.766 9.462 -19.146 1.00 87.06 301 ILE A O 1
ATOM 2264 N N . ILE A 1 302 ? 23.108 8.175 -17.422 1.00 87.69 302 ILE A N 1
ATOM 2265 C CA . ILE A 1 302 ? 24.346 7.391 -17.364 1.00 87.69 302 ILE A CA 1
ATOM 2266 C C . ILE A 1 302 ? 24.576 6.618 -18.663 1.00 87.69 302 ILE A C 1
ATOM 2268 O O . ILE A 1 302 ? 25.671 6.676 -19.215 1.00 87.69 302 ILE A O 1
ATOM 2272 N N . HIS A 1 303 ? 23.559 5.925 -19.184 1.00 82.69 303 HIS A N 1
ATOM 2273 C CA . HIS A 1 303 ? 23.698 5.200 -20.451 1.00 82.69 303 HIS A CA 1
ATOM 2274 C C . HIS A 1 303 ? 24.059 6.122 -21.616 1.00 82.69 303 HIS A C 1
ATOM 2276 O O . HIS A 1 303 ? 24.887 5.755 -22.447 1.00 82.69 303 HIS A O 1
ATOM 2282 N N . LYS A 1 304 ? 23.498 7.336 -21.654 1.00 81.12 304 LYS A N 1
ATOM 2283 C CA . LYS A 1 304 ? 23.846 8.322 -22.679 1.00 81.12 304 LYS A CA 1
ATOM 2284 C C . LYS A 1 304 ? 25.304 8.786 -22.562 1.00 81.12 304 LYS A C 1
ATOM 2286 O O . LYS A 1 304 ? 25.968 8.874 -23.587 1.00 81.12 304 LYS A O 1
ATOM 2291 N N . SER A 1 305 ? 25.798 9.025 -21.343 1.00 77.88 305 SER A N 1
ATOM 2292 C CA . SER A 1 305 ? 27.195 9.419 -21.086 1.00 77.88 305 SER A CA 1
ATOM 2293 C C . SER A 1 305 ? 28.189 8.341 -21.524 1.00 77.88 305 SER A C 1
ATOM 2295 O O . SER A 1 305 ? 29.147 8.634 -22.236 1.00 77.88 305 SER A O 1
ATOM 2297 N N . TYR A 1 306 ? 27.925 7.080 -21.168 1.00 76.81 306 TYR A N 1
ATOM 2298 C CA . TYR A 1 306 ? 28.758 5.952 -21.596 1.00 76.81 306 TYR A CA 1
ATOM 2299 C C . TYR A 1 306 ? 28.762 5.780 -23.117 1.00 76.81 306 TYR A C 1
ATOM 2301 O O . TYR A 1 306 ? 29.811 5.536 -23.707 1.00 76.81 306 TYR A O 1
ATOM 2309 N N . ALA A 1 307 ? 27.602 5.930 -23.766 1.00 71.56 307 ALA A N 1
ATOM 2310 C CA . ALA A 1 307 ? 27.513 5.853 -25.221 1.00 71.56 307 ALA A CA 1
ATOM 2311 C C . ALA A 1 307 ? 28.321 6.965 -25.909 1.00 71.56 307 ALA A C 1
ATOM 2313 O O . ALA A 1 307 ? 28.959 6.703 -26.923 1.00 71.56 307 ALA A O 1
ATOM 2314 N N . THR A 1 308 ? 28.329 8.184 -25.354 1.00 75.94 308 THR A N 1
ATOM 2315 C CA . THR A 1 308 ? 29.130 9.289 -25.897 1.00 75.94 308 THR A CA 1
ATOM 2316 C C . THR A 1 308 ? 30.630 9.087 -25.696 1.00 75.94 308 THR A C 1
ATOM 2318 O O . THR A 1 308 ? 31.386 9.328 -26.630 1.00 75.94 308 THR A O 1
ATOM 2321 N N . GLU A 1 309 ? 31.065 8.594 -24.532 1.00 78.19 309 GLU A N 1
ATOM 2322 C CA . GLU A 1 309 ? 32.488 8.339 -24.251 1.00 78.19 309 GLU A CA 1
ATOM 2323 C C . GLU A 1 309 ? 33.079 7.230 -25.125 1.00 78.19 309 GLU A C 1
ATOM 2325 O O . GLU A 1 309 ? 34.217 7.344 -25.552 1.00 78.19 309 GLU A O 1
ATOM 2330 N N . LEU A 1 310 ? 32.312 6.180 -25.434 1.00 72.81 310 LEU A N 1
ATOM 2331 C CA . LEU A 1 310 ? 32.758 5.098 -26.324 1.00 72.81 310 LEU A CA 1
ATOM 2332 C C . LEU A 1 310 ? 32.776 5.491 -27.811 1.00 72.81 310 LEU A C 1
ATOM 2334 O O . LEU A 1 310 ? 33.322 4.752 -28.627 1.00 72.81 310 LEU A O 1
ATOM 2338 N N . SER A 1 311 ? 32.124 6.599 -28.174 1.00 63.31 311 SER A N 1
ATOM 2339 C CA . SER A 1 311 ? 32.007 7.068 -29.563 1.00 63.31 311 SER A CA 1
ATOM 2340 C C . SER A 1 311 ? 33.050 8.115 -29.973 1.00 63.31 311 SER A C 1
ATOM 2342 O O . SER A 1 311 ? 33.125 8.443 -31.157 1.00 63.31 311 SER A O 1
ATOM 2344 N N . ILE A 1 312 ? 33.812 8.645 -29.010 1.00 62.47 312 ILE A N 1
ATOM 2345 C CA . ILE A 1 312 ? 34.912 9.606 -29.200 1.00 62.47 312 ILE A CA 1
ATOM 2346 C C . ILE A 1 312 ? 36.235 8.842 -29.148 1.00 62.47 312 ILE A C 1
ATOM 2348 O O . ILE A 1 312 ? 37.107 9.147 -29.991 1.00 62.47 312 ILE A O 1
#

Foldseek 3Di:
DLLVLLVLLLVLVVVLVVCCLVPVLVSLLCLLVLLLVLLLVQLVLLVVVPDPVSPVVSVVSNVVSVVSNVVSVVLVVLSVVQSVVSVVCSVDQQPCLSVLVNVLSVVLSVLSSVLVVVLVVLVPPPDPVSVVSNVVSVVVSLLVVLLSVLLSVLLRLLSVVCCVPPVDDDPSVVLSVVLCVLCSVLSSVLSVLQVVLVVLLVVLVVLVVVVVDDDPVVVVVNVVSVVVSVVSQLQHPSCLSSVCSHVVDHSRVSSNVVVVVCVVVVCPVVVVSHCPVVSVVSSSSSSVSVSSCVVSVVVVVVVVVVVVVVVD

Secondary structure (DSSP, 8-state):
-HHHHHHHHHHHHHHHHHHHHH-HHHHHHHHHHHHHHHHHHHHHHHHHH--HHHHHHHHHHHHHHHHHHHHHHHHHHHHHHHHHHHHHHHHSPPTTHHHHHHHHHHHHHHHHHHHHHHHHHHTTS--HHHHHHHHHHHHHHHHHHHHHHHHHHHHHHHHHHHHHHH-S---HHHHHHHHHHHHHHHHHHHHHHHHHHHHHHHHHHHHHHHSTTS-TTSHHHHHHHHHHHHHHHHHS-TTHHHHHHHH---HHHHHHHHHHHHHHHT-HHHHHT--HHHHHHHHHHHHHHHHHHHHHHHHHHHHHHHHHHTT-

InterPro domains:
  IPR007603 Choline transporter-like [PF04515] (59-304)
  IPR007603 Choline transporter-like [PTHR12385] (4-305)

Sequence (312 aa):
MVPASTACAGIISFTFQAFLFSHPSRAIGAAFWLSPFLSCAVGLLLIYIGTVGSLVMGIVCLISALIQSLYSCWVNHRIEHAIRVLSIAISFPPPHATALTLLSVVICTLYSSLLISGIGGATAEKSWLDSLFIFLILLSLVWTMEVIKNIQQVTVSHIKYVQFATGMGLDSKTIFLGTIRHSIGSICVGSILVSVVTIVRGSARAISLVSGDVDEFMFSCTGCSSGIASCLVVYGNRWGFVHVGVYNKGIVQTSLDTWEIFRRVGMEQLINSDLTSSVCFFYGVAGGAICTLLGGSWAFIIHKSYATELSI

pLDDT: mean 80.51, std 11.6, range [42.03, 95.81]